Protein AF-0000000066208947 (afdb_homodimer)

Organism: Calloselasma rhodostoma (NCBI:txid8717)

Radius of gyration: 22.89 Å; Cα contacts (8 Å, |Δi|>4): 536; chains: 2; bounding box: 38×66×45 Å

Secondary structure (DSSP, 8-state):
-PPPPTT-EEETTEEEEEEEEEE-HHHHHHHHHHHSTT-EEPP--SHHHHHHHHHHHHHHS-TTT--EEEEEEEPPEEETTS-------BSS----EEEEEEEETTEEEEEEEETTS-EEEEEEEEPP-/-PPPPTT-EEETTEEEEEEEEEE-HHHHHHHHHHHSTT-EEPP--SHHHHHHHHHHHHHHS-TTT--EEEEEEEPPEEETTS-------BSS----EEEEEEEETTEEEEEEEETTS-EEEEEEEEPP-

Foldseek 3Di:
DDDDDDQWDDDDFKTKHWFFFWAFQVVQQVVQVVVDPQKGFADDDDPVSQVVVLVRCVVVHVQQDAKAFGRDKDDDDADPVGDDCPDDDDPDDDFIWGWIWHDDPNGIDIDTDRRHGIHITMMMDGHDD/DDDDDDQWDDDDFKTKHWFFFWDFQVVQQVVQVVVDPQKGFADDDDPVSQVVVLVRCVVVHVQQFAKAFGRDKDDDDADPVGDDCPDDDDPDDDFIWGWIWHDDPNGIDIDTDRRHGIHITMMMDGHDD

Structure (mmCIF, N/CA/C/O backbone):
data_AF-0000000066208947-model_v1
#
loop_
_entity.id
_entity.type
_entity.pdbx_description
1 polymer 'Snaclec rhodocetin subunit beta'
#
loop_
_atom_site.group_PDB
_atom_site.id
_atom_site.type_symbol
_atom_site.label_atom_id
_atom_site.label_alt_id
_atom_site.label_comp_id
_atom_site.label_asym_id
_atom_site.label_entity_id
_atom_site.label_seq_id
_atom_site.pdbx_PDB_ins_code
_atom_site.Cartn_x
_atom_site.Cartn_y
_atom_site.Cartn_z
_atom_site.occupancy
_atom_site.B_iso_or_equiv
_atom_site.auth_seq_id
_atom_site.auth_comp_id
_atom_site.auth_asym_id
_atom_site.auth_atom_id
_atom_site.pdbx_PDB_model_num
ATOM 1 N N . ASP A 1 1 ? 18.609 26.922 18.969 1 72.06 1 ASP A N 1
ATOM 2 C CA . ASP A 1 1 ? 17.719 28 19.391 1 72.06 1 ASP A CA 1
ATOM 3 C C . ASP A 1 1 ? 16.766 28.391 18.266 1 72.06 1 ASP A C 1
ATOM 5 O O . ASP A 1 1 ? 16.328 29.547 18.18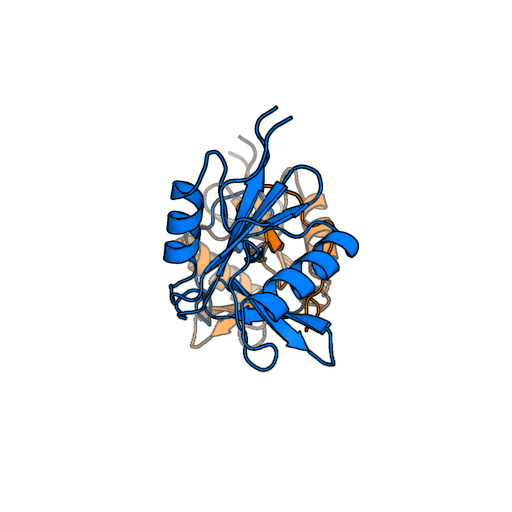8 1 72.06 1 ASP A O 1
ATOM 9 N N . PHE A 1 2 ? 16.484 27.547 17.281 1 87.62 2 PHE A N 1
ATOM 10 C CA . PHE A 1 2 ? 15.672 27.922 16.141 1 87.62 2 PHE A CA 1
ATOM 11 C C . PHE A 1 2 ? 14.227 28.156 16.562 1 87.62 2 PHE A C 1
ATOM 13 O O . PHE A 1 2 ? 13.672 27.375 17.344 1 87.62 2 PHE A O 1
ATOM 20 N N . ARG A 1 3 ? 13.758 29.328 16.25 1 92.19 3 ARG A N 1
ATOM 21 C CA . ARG A 1 3 ? 12.344 29.609 16.469 1 92.19 3 ARG A CA 1
ATOM 22 C C . ARG A 1 3 ? 11.547 29.438 15.172 1 92.19 3 ARG A C 1
ATOM 24 O O . ARG A 1 3 ? 11.938 29.953 14.125 1 92.19 3 ARG A O 1
ATOM 31 N N . CYS A 1 4 ? 10.477 28.781 15.242 1 97 4 CYS A N 1
ATOM 32 C CA . CYS A 1 4 ? 9.617 28.594 14.078 1 97 4 CYS A CA 1
ATOM 33 C C . CYS A 1 4 ? 9.102 29.938 13.562 1 97 4 CYS A C 1
ATOM 35 O O . CYS A 1 4 ? 8.93 30.875 14.336 1 97 4 CYS A O 1
ATOM 37 N N . PRO A 1 5 ? 8.906 30.094 12.133 1 95.25 5 PRO A N 1
ATOM 38 C CA . PRO A 1 5 ? 8.328 31.328 11.594 1 95.25 5 PRO A CA 1
ATOM 39 C C . PRO A 1 5 ? 7.055 31.75 12.312 1 95.25 5 PRO A C 1
ATOM 41 O O . PRO A 1 5 ? 6.34 30.906 12.859 1 95.25 5 PRO A O 1
ATOM 44 N N . THR A 1 6 ? 6.758 33 11.953 1 91.56 6 THR A N 1
ATOM 45 C CA . THR A 1 6 ? 5.562 33.531 12.578 1 91.56 6 THR A CA 1
ATOM 46 C C . THR A 1 6 ? 4.316 32.812 12.117 1 91.56 6 THR A C 1
ATOM 48 O O . THR A 1 6 ? 4.234 32.375 10.961 1 91.56 6 THR A O 1
ATOM 51 N N . THR A 1 7 ? 3.508 32.25 12.781 1 93.19 7 THR A N 1
ATOM 52 C CA . THR A 1 7 ? 2.209 31.625 12.523 1 93.19 7 THR A CA 1
ATOM 53 C C . THR A 1 7 ? 2.299 30.109 12.609 1 93.19 7 THR A C 1
ATOM 55 O O . THR A 1 7 ? 1.285 29.422 12.508 1 93.19 7 THR A O 1
ATOM 58 N N . TRP A 1 8 ? 3.639 29.719 12.578 1 96.25 8 TRP A N 1
ATOM 59 C CA . TRP A 1 8 ? 3.82 28.281 12.758 1 96.25 8 TRP A CA 1
ATOM 60 C C . TRP A 1 8 ? 3.848 27.922 14.242 1 96.25 8 TRP A C 1
ATOM 62 O O . TRP A 1 8 ? 4.355 28.688 15.062 1 96.25 8 TRP A O 1
ATOM 72 N N . SER A 1 9 ? 3.352 26.781 14.555 1 96 9 SER A N 1
ATOM 73 C CA . SER A 1 9 ? 3.4 26.25 15.914 1 96 9 SER A CA 1
ATOM 74 C C . SER A 1 9 ? 4.613 25.359 16.109 1 96 9 SER A C 1
ATOM 76 O O . SER A 1 9 ? 4.98 24.594 15.219 1 96 9 SER A O 1
ATOM 78 N N . ALA A 1 10 ? 5.156 25.422 17.328 1 96 10 ALA A N 1
ATOM 79 C CA . ALA A 1 10 ? 6.367 24.656 17.625 1 96 10 ALA A CA 1
ATOM 80 C C . ALA A 1 10 ? 6.082 23.531 18.594 1 96 10 ALA A C 1
ATOM 82 O O . ALA A 1 10 ? 5.332 23.703 19.562 1 96 10 ALA A O 1
ATOM 83 N N . SER A 1 11 ? 6.602 22.359 18.25 1 95.5 11 SER A N 1
ATOM 84 C CA . SER A 1 11 ? 6.609 21.234 19.188 1 95.5 11 SER A CA 1
ATOM 85 C C . SER A 1 11 ? 7.879 20.406 19.031 1 95.5 11 SER A C 1
ATOM 87 O O . SER A 1 11 ? 8.117 19.812 17.984 1 95.5 11 SER A O 1
ATOM 89 N N . LYS A 1 12 ? 8.656 20.359 20.094 1 94.12 12 LYS A N 1
ATOM 90 C CA . LYS A 1 12 ? 9.93 19.625 20.109 1 94.12 12 LYS A CA 1
ATOM 91 C C . LYS A 1 12 ? 10.812 20.062 18.953 1 94.12 12 LYS A C 1
ATOM 93 O O . LYS A 1 12 ? 11.141 21.234 18.812 1 94.12 12 LYS A O 1
ATOM 98 N N . LEU A 1 13 ? 11.125 19.188 18.031 1 95.19 13 LEU A N 1
ATOM 99 C CA . LEU A 1 13 ? 12.125 19.453 17 1 95.19 13 LEU A CA 1
ATOM 100 C C . LEU A 1 13 ? 11.461 19.859 15.695 1 95.19 13 LEU A C 1
ATOM 102 O O . LEU A 1 13 ? 12.117 19.922 14.656 1 95.19 13 LEU A O 1
ATOM 106 N N . TYR A 1 14 ? 10.164 20.203 15.797 1 97.19 14 TYR A N 1
ATOM 107 C CA . TYR A 1 14 ? 9.469 20.422 14.539 1 97.19 14 TYR A CA 1
ATOM 108 C C . TYR A 1 14 ? 8.57 21.656 14.625 1 97.19 14 TYR A C 1
ATOM 110 O O . TYR A 1 14 ? 8.18 22.078 15.711 1 97.19 14 TYR A O 1
ATOM 118 N N . CYS A 1 15 ? 8.281 22.25 13.453 1 97.88 15 CYS A N 1
ATOM 119 C CA . CYS A 1 15 ? 7.305 23.312 13.258 1 97.88 15 CYS A CA 1
ATOM 120 C C . CYS A 1 15 ? 6.113 22.812 12.445 1 97.88 15 CYS A C 1
ATOM 122 O O . CYS A 1 15 ? 6.277 22.031 11.508 1 97.88 15 CYS A O 1
ATOM 124 N N . TYR A 1 16 ? 4.922 23.328 12.789 1 97.62 16 TYR A N 1
ATOM 125 C CA . TYR A 1 16 ? 3.678 22.875 12.18 1 97.62 16 TYR A CA 1
ATOM 126 C C . TYR A 1 16 ? 2.818 24.047 11.75 1 97.62 16 TYR A C 1
ATOM 128 O O . TYR A 1 16 ? 2.775 25.078 12.438 1 97.62 16 TYR A O 1
ATOM 136 N N . LYS A 1 17 ? 2.062 23.891 10.656 1 96.56 17 LYS A N 1
ATOM 137 C CA . LYS A 1 17 ? 1.089 24.906 10.266 1 96.56 17 LYS A CA 1
ATOM 138 C C . LYS A 1 17 ? -0.049 24.297 9.453 1 96.56 17 LYS A C 1
ATOM 140 O O . LYS A 1 17 ? 0.192 23.609 8.453 1 96.56 17 LYS A O 1
ATOM 145 N N . PRO A 1 18 ? -1.253 24.453 9.891 1 95.88 18 PRO A N 1
ATOM 146 C CA . PRO A 1 18 ? -2.41 24.078 9.07 1 95.88 18 PRO A CA 1
ATOM 147 C C . PRO A 1 18 ? -2.703 25.109 7.977 1 95.88 18 PRO A C 1
ATOM 149 O O . PRO A 1 18 ? -2.527 26.312 8.188 1 95.88 18 PRO A O 1
ATOM 152 N N . PHE A 1 19 ? -3.109 24.656 6.855 1 95.88 19 PHE A N 1
ATOM 153 C CA . PHE A 1 19 ? -3.543 25.5 5.75 1 95.88 19 PHE A CA 1
ATOM 154 C C . PHE A 1 19 ? -4.977 25.172 5.344 1 95.88 19 PHE A C 1
ATOM 156 O O . PHE A 1 19 ? -5.301 24.016 5.086 1 95.88 19 PHE A O 1
ATOM 163 N N . LYS A 1 20 ? -5.812 26.172 5.246 1 93.62 20 LYS A N 1
ATOM 164 C CA . LYS A 1 20 ? -7.238 26 4.992 1 93.62 20 LYS A CA 1
ATOM 165 C C . LYS A 1 20 ? -7.516 25.844 3.502 1 93.62 20 LYS A C 1
ATOM 167 O O . LYS A 1 20 ? -8.578 25.344 3.109 1 93.62 20 LYS A O 1
ATOM 172 N N . GLU A 1 21 ? -6.594 26.375 2.734 1 95 21 GLU A N 1
ATOM 173 C CA . GLU A 1 21 ? -6.758 26.219 1.294 1 95 21 GLU A CA 1
ATOM 174 C C . GLU A 1 21 ? -6.895 24.75 0.918 1 95 21 GLU A C 1
ATOM 176 O O . GLU A 1 21 ? -6.176 23.891 1.444 1 95 21 GLU A O 1
ATOM 181 N N . LYS A 1 22 ? -7.805 24.469 0.026 1 97 22 LYS A N 1
ATOM 182 C CA . LYS A 1 22 ? -8.055 23.094 -0.345 1 97 22 LYS A CA 1
ATOM 183 C C . LYS A 1 22 ? -7.18 22.672 -1.522 1 97 22 LYS A C 1
ATOM 185 O O . LYS A 1 22 ? -7.113 23.359 -2.535 1 97 22 LYS A O 1
ATOM 190 N N . LYS A 1 23 ? -6.508 21.578 -1.441 1 98.25 23 LYS A N 1
ATOM 191 C CA . LYS A 1 23 ? -5.645 21.016 -2.479 1 98.25 23 LYS A CA 1
ATOM 192 C C . LYS A 1 23 ? -5.773 19.5 -2.539 1 98.25 23 LYS A C 1
ATOM 194 O O . LYS A 1 23 ? -6.258 18.875 -1.594 1 98.25 23 LYS A O 1
ATOM 199 N N . THR A 1 24 ? -5.418 18.953 -3.684 1 98.38 24 THR A N 1
ATOM 200 C CA . THR A 1 24 ? -5.211 17.516 -3.723 1 98.38 24 THR A CA 1
ATOM 201 C C . THR A 1 24 ? -4.016 17.109 -2.861 1 98.38 24 THR A C 1
ATOM 203 O O . THR A 1 24 ? -3.238 17.969 -2.436 1 98.38 24 THR A O 1
ATOM 206 N N . TRP A 1 25 ? -3.92 15.859 -2.672 1 98.06 25 TRP A N 1
ATOM 207 C CA . TRP A 1 25 ? -2.834 15.414 -1.808 1 98.06 25 TRP A CA 1
ATOM 208 C C . TRP A 1 25 ? -1.479 15.812 -2.379 1 98.06 25 TRP A C 1
ATOM 210 O O . TRP A 1 25 ? -0.648 16.391 -1.674 1 98.06 25 TRP A O 1
ATOM 220 N N . ILE A 1 26 ? -1.286 15.586 -3.723 1 97.31 26 ILE A N 1
ATOM 221 C CA . ILE A 1 26 ? 0.012 15.828 -4.344 1 97.31 26 ILE A CA 1
ATOM 222 C C . ILE A 1 26 ? 0.296 17.328 -4.383 1 97.31 26 ILE A C 1
ATOM 224 O O . ILE A 1 26 ? 1.435 17.75 -4.184 1 97.31 26 ILE A O 1
ATOM 228 N N . GLU A 1 27 ? -0.693 18.094 -4.594 1 98.56 27 GLU A N 1
ATOM 229 C CA . GLU A 1 27 ? -0.528 19.547 -4.574 1 98.56 27 GLU A CA 1
ATOM 230 C C . GLU A 1 27 ? -0.163 20.031 -3.18 1 98.56 27 GLU A C 1
ATOM 232 O O . GLU A 1 27 ? 0.678 20.922 -3.029 1 98.56 27 GLU A O 1
ATOM 237 N N . ALA A 1 28 ? -0.833 19.484 -2.18 1 98.69 28 ALA A N 1
ATOM 238 C CA . ALA A 1 28 ? -0.549 19.844 -0.793 1 98.69 28 ALA A CA 1
ATOM 239 C C . ALA A 1 28 ? 0.877 19.469 -0.407 1 98.69 28 ALA A C 1
ATOM 241 O O . ALA A 1 28 ? 1.585 20.234 0.234 1 98.69 28 ALA A O 1
ATOM 242 N N . GLU A 1 29 ? 1.272 18.281 -0.792 1 98.56 29 GLU A N 1
ATOM 243 C CA . GLU A 1 29 ? 2.633 17.828 -0.513 1 98.56 29 GLU A CA 1
ATOM 244 C C . GLU A 1 29 ? 3.664 18.766 -1.133 1 98.56 29 GLU A C 1
ATOM 246 O O . GLU A 1 29 ? 4.633 19.156 -0.476 1 98.56 29 GLU A O 1
ATOM 251 N N . ARG A 1 30 ? 3.432 19.109 -2.365 1 98.44 30 ARG A N 1
ATOM 252 C CA . ARG A 1 30 ? 4.336 20.016 -3.055 1 98.44 30 ARG A CA 1
ATOM 253 C C . ARG A 1 30 ? 4.363 21.375 -2.373 1 98.44 30 ARG A C 1
ATOM 255 O O . ARG A 1 30 ? 5.426 22 -2.24 1 98.44 30 ARG A O 1
ATOM 262 N N . PHE A 1 31 ? 3.246 21.891 -1.975 1 98.69 31 PHE A N 1
ATOM 263 C CA . PHE A 1 31 ? 3.148 23.156 -1.278 1 98.69 31 PHE A CA 1
ATOM 264 C C . PHE A 1 31 ? 3.973 23.141 0.003 1 98.69 31 PHE A C 1
ATOM 266 O O . PHE A 1 31 ? 4.75 24.062 0.26 1 98.69 31 PHE A O 1
ATOM 273 N N . CYS A 1 32 ? 3.834 22.078 0.851 1 98.69 32 CYS A N 1
ATOM 274 C CA . CYS A 1 32 ? 4.562 21.969 2.109 1 98.69 32 CYS A CA 1
ATOM 275 C C . CYS A 1 32 ? 6.066 21.891 1.865 1 98.69 32 CYS A C 1
ATOM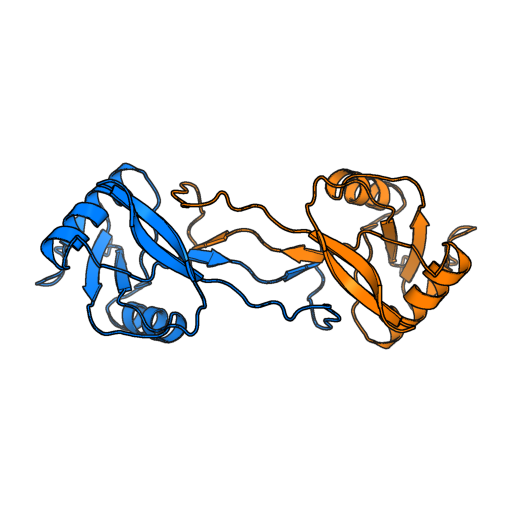 277 O O . CYS A 1 32 ? 6.852 22.453 2.627 1 98.69 32 CYS A O 1
ATOM 279 N N . ALA A 1 33 ? 6.422 21.219 0.804 1 98.25 33 ALA A N 1
ATOM 280 C CA . ALA A 1 33 ? 7.84 21.078 0.478 1 98.25 33 ALA A CA 1
ATOM 281 C C . ALA A 1 33 ? 8.469 22.438 0.168 1 98.25 33 ALA A C 1
ATOM 283 O O . ALA A 1 33 ? 9.68 22.609 0.347 1 98.25 33 ALA A O 1
ATOM 284 N N . LYS A 1 34 ? 7.66 23.375 -0.279 1 98 34 LYS A N 1
ATOM 285 C CA . LYS A 1 34 ? 8.148 24.703 -0.657 1 98 34 LYS A CA 1
ATOM 286 C C . LYS A 1 34 ? 8.219 25.625 0.553 1 98 34 LYS A C 1
ATOM 288 O O . LYS A 1 34 ? 8.82 26.688 0.487 1 98 34 LYS A O 1
ATOM 293 N N . GLN A 1 35 ? 7.574 25.234 1.656 1 97.06 35 GLN A N 1
ATOM 294 C CA . GLN A 1 35 ? 7.488 26.125 2.814 1 97.06 35 GLN A CA 1
ATOM 295 C C . GLN A 1 35 ? 8.82 26.188 3.559 1 97.06 35 GLN A C 1
ATOM 297 O O . GLN A 1 35 ? 9.133 27.203 4.184 1 97.06 35 GLN A O 1
ATOM 302 N N . ALA A 1 36 ? 9.562 25.094 3.576 1 95.94 36 ALA A N 1
ATOM 303 C CA . ALA A 1 36 ? 10.828 25 4.297 1 95.94 36 ALA A CA 1
ATOM 304 C C . ALA A 1 36 ? 11.656 23.812 3.805 1 95.94 36 ALA A C 1
ATOM 306 O O . ALA A 1 36 ? 11.133 22.922 3.125 1 95.94 36 ALA A O 1
ATOM 307 N N . GLU A 1 37 ? 12.945 23.875 4.16 1 94.94 37 GLU A N 1
ATOM 308 C CA . GLU A 1 37 ? 13.773 22.703 3.883 1 94.94 37 GLU A CA 1
ATOM 309 C C . GLU A 1 37 ? 13.242 21.469 4.594 1 94.94 37 GLU A C 1
ATOM 311 O O . GLU A 1 37 ? 12.992 21.5 5.801 1 94.94 37 GLU A O 1
ATOM 316 N N . ASN A 1 38 ? 12.992 20.422 3.838 1 96.56 38 ASN A N 1
ATOM 317 C CA . ASN A 1 38 ? 12.469 19.156 4.34 1 96.56 38 ASN A CA 1
ATOM 318 C C . ASN A 1 38 ? 11.039 19.297 4.848 1 96.56 38 ASN A C 1
ATOM 320 O O . ASN A 1 38 ? 10.648 18.641 5.812 1 96.56 38 ASN A O 1
ATOM 324 N N . GLY A 1 39 ? 10.406 20.281 4.262 1 98.19 39 GLY A N 1
ATOM 325 C CA . GLY A 1 39 ? 8.984 20.406 4.531 1 98.19 39 GLY A CA 1
ATOM 326 C C . GLY A 1 39 ? 8.148 19.359 3.83 1 98.19 39 GLY A C 1
ATOM 327 O O . GLY A 1 39 ? 8.414 19 2.682 1 98.19 39 GLY A O 1
ATOM 328 N N . HIS A 1 40 ? 7.203 18.797 4.516 1 98.69 40 HIS A N 1
ATOM 329 C CA . HIS A 1 40 ? 6.266 17.812 4.008 1 98.69 40 HIS A CA 1
ATOM 330 C C . HIS A 1 40 ? 4.898 17.953 4.664 1 98.69 40 HIS A C 1
ATOM 332 O O . HIS A 1 40 ? 4.754 18.672 5.66 1 98.69 40 HIS A O 1
ATOM 338 N N . LEU A 1 41 ? 3.941 17.297 4.035 1 98.62 41 LEU A N 1
ATOM 339 C CA . LEU A 1 41 ? 2.746 17.031 4.824 1 98.62 41 LEU A CA 1
ATOM 340 C C . LEU A 1 41 ? 3.111 16.344 6.141 1 98.62 41 LEU A C 1
ATOM 342 O O . LEU A 1 41 ? 4.074 15.578 6.203 1 98.62 41 LEU A O 1
ATOM 346 N N . VAL A 1 42 ? 2.307 16.578 7.102 1 98 42 VAL A N 1
ATOM 347 C CA . VAL A 1 42 ? 2.664 16.25 8.477 1 98 42 VAL A CA 1
ATOM 348 C C . VAL A 1 42 ? 2.76 14.734 8.641 1 98 42 VAL A C 1
ATOM 350 O O . VAL A 1 42 ? 1.901 13.992 8.148 1 98 42 VAL A O 1
ATOM 353 N N . SER A 1 43 ? 3.805 14.25 9.203 1 97.88 43 SER A N 1
ATOM 354 C CA . SER A 1 43 ? 3.93 12.914 9.773 1 97.88 43 SER A CA 1
ATOM 355 C C . SER A 1 43 ? 3.654 12.922 11.273 1 97.88 43 SER A C 1
ATOM 357 O O . SER A 1 43 ? 3.914 13.914 11.953 1 97.88 43 SER A O 1
ATOM 359 N N . ILE A 1 44 ? 3.135 11.883 11.781 1 96.69 44 ILE A N 1
ATOM 360 C CA . ILE A 1 44 ? 2.777 11.781 13.195 1 96.69 44 ILE A CA 1
ATOM 361 C C . ILE A 1 44 ? 3.414 10.539 13.805 1 96.69 44 ILE A C 1
ATOM 363 O O . ILE A 1 44 ? 3.016 9.414 13.492 1 96.69 44 ILE A O 1
ATOM 367 N N . GLY A 1 45 ? 4.32 10.766 14.688 1 95.56 45 GLY A N 1
ATOM 368 C CA . GLY A 1 45 ? 5.152 9.656 15.133 1 95.56 45 GLY A CA 1
ATOM 369 C C . GLY A 1 45 ? 4.789 9.164 16.516 1 95.56 45 GLY A C 1
ATOM 370 O O . GLY A 1 45 ? 5.383 8.195 17.016 1 95.56 45 GLY A O 1
ATOM 371 N N . SER A 1 46 ? 3.82 9.875 17.203 1 95.81 46 SER A N 1
ATOM 372 C CA . SER A 1 46 ? 3.48 9.477 18.562 1 95.81 46 SER A CA 1
ATOM 373 C C . SER A 1 46 ? 2.104 9.992 18.969 1 95.81 46 SER A C 1
ATOM 375 O O . SER A 1 46 ? 1.554 10.883 18.312 1 95.81 46 SER A O 1
ATOM 377 N N . ALA A 1 47 ? 1.65 9.391 20.078 1 95.38 47 ALA A N 1
ATOM 378 C CA . ALA A 1 47 ? 0.373 9.844 20.609 1 95.38 47 ALA A CA 1
ATOM 379 C C . ALA A 1 47 ? 0.462 11.297 21.094 1 95.38 47 ALA A C 1
ATOM 381 O O . ALA A 1 47 ? -0.483 12.07 20.922 1 95.38 47 ALA A O 1
ATOM 382 N N . ALA A 1 48 ? 1.537 11.664 21.641 1 96.12 48 ALA A N 1
ATOM 383 C CA . ALA A 1 48 ? 1.743 13.031 22.109 1 96.12 48 ALA A CA 1
ATOM 384 C C . ALA A 1 48 ? 1.703 14.023 20.953 1 96.12 48 ALA A C 1
ATOM 386 O O . ALA A 1 48 ? 1.116 15.102 21.062 1 96.12 48 ALA A O 1
ATOM 387 N N . GLU A 1 49 ? 2.324 13.625 19.906 1 96.31 49 GLU A N 1
ATOM 388 C CA . GLU A 1 49 ? 2.307 14.484 18.719 1 96.31 49 GLU A CA 1
ATOM 389 C C . GLU A 1 49 ? 0.897 14.609 18.156 1 96.31 49 GLU A C 1
ATOM 391 O O . GLU A 1 49 ? 0.489 15.688 17.719 1 96.31 49 GLU A O 1
ATOM 396 N N . ALA A 1 50 ? 0.157 13.531 18.141 1 94.94 50 ALA A N 1
ATOM 397 C CA . ALA A 1 50 ? -1.231 13.555 17.688 1 94.94 50 ALA A CA 1
ATOM 398 C C . ALA A 1 50 ? -2.066 14.516 18.531 1 94.94 50 ALA A C 1
ATOM 400 O O . ALA A 1 50 ? -2.861 15.289 17.984 1 94.94 50 ALA A O 1
ATOM 401 N N . ASP A 1 51 ? -1.856 14.492 19.797 1 93.44 51 ASP A N 1
ATOM 402 C CA . ASP A 1 51 ? -2.572 15.383 20.703 1 93.44 51 ASP A CA 1
ATOM 403 C C . ASP A 1 51 ? -2.23 16.844 20.422 1 93.44 51 ASP A C 1
ATOM 405 O O . ASP A 1 51 ? -3.111 17.703 20.438 1 93.44 51 ASP A O 1
ATOM 409 N N . PHE A 1 52 ? -1.011 17.078 20.25 1 95.06 52 PHE A N 1
ATOM 410 C CA . PHE A 1 52 ? -0.575 18.438 19.938 1 95.06 52 PHE A CA 1
ATOM 411 C C . PHE A 1 52 ? -1.253 18.953 18.672 1 95.06 52 PHE A C 1
ATOM 413 O O . PHE A 1 52 ? -1.733 20.078 18.625 1 95.06 52 PHE A O 1
ATOM 420 N N . LEU A 1 53 ? -1.268 18.094 17.672 1 93.38 53 LEU A N 1
ATOM 421 C CA . LEU A 1 53 ? -1.848 18.484 16.391 1 93.38 53 LEU A CA 1
ATOM 422 C C . LEU A 1 53 ? -3.346 18.734 16.531 1 93.38 53 LEU A C 1
ATOM 424 O O . LEU A 1 53 ? -3.898 19.609 15.859 1 93.38 53 LEU A O 1
ATOM 428 N N . ASP A 1 54 ? -3.967 17.953 17.344 1 90.38 54 ASP A N 1
ATOM 429 C CA . ASP A 1 54 ? -5.379 18.203 17.625 1 90.38 54 ASP A CA 1
ATOM 430 C C . ASP A 1 54 ? -5.602 19.625 18.125 1 90.38 54 ASP A C 1
ATOM 432 O O . ASP A 1 54 ? -6.562 20.281 17.734 1 90.38 54 ASP A O 1
ATOM 436 N N . LEU A 1 55 ? -4.75 20.047 18.969 1 88.81 55 LEU A N 1
ATOM 437 C CA . LEU A 1 55 ? -4.844 21.406 19.5 1 88.81 55 LEU A CA 1
ATOM 438 C C . LEU A 1 55 ? -4.617 22.438 18.391 1 88.81 55 LEU A C 1
ATOM 440 O O . LEU A 1 55 ? -5.348 23.422 18.312 1 88.81 55 LEU A O 1
ATOM 444 N N . VAL A 1 56 ? -3.611 22.141 17.594 1 89.56 56 VAL A N 1
ATOM 445 C CA . VAL A 1 56 ? -3.287 23.062 16.5 1 89.56 56 VAL A CA 1
ATOM 446 C C . VAL A 1 56 ? -4.484 23.188 15.562 1 89.56 56 VAL A C 1
ATOM 448 O O . VAL A 1 56 ? -4.82 24.281 15.125 1 89.56 56 VAL A O 1
ATOM 451 N N . ILE A 1 57 ? -5.105 22.109 15.297 1 86.25 57 ILE A N 1
ATOM 452 C CA . ILE A 1 57 ? -6.227 22.062 14.367 1 86.25 57 ILE A CA 1
ATOM 453 C C . ILE A 1 57 ? -7.43 22.781 14.961 1 86.25 57 ILE A C 1
ATOM 455 O O . ILE A 1 57 ? -8.086 23.562 14.273 1 86.25 57 ILE A O 1
ATOM 459 N N . VAL A 1 58 ? -7.742 22.547 16.203 1 80.31 58 VAL A N 1
ATOM 460 C CA . VAL A 1 58 ? -8.891 23.141 16.875 1 80.31 58 VAL A CA 1
ATOM 461 C C . VAL A 1 58 ? -8.742 24.656 16.891 1 80.31 58 VAL A C 1
ATOM 463 O O . VAL A 1 58 ? -9.727 25.391 16.734 1 80.31 58 VAL A O 1
ATOM 466 N N . VAL A 1 59 ? -7.52 25.109 17.062 1 83.25 59 VAL A N 1
ATOM 467 C CA . VAL A 1 59 ? -7.27 26.531 17.172 1 83.25 59 VAL A CA 1
ATOM 468 C C . VAL A 1 59 ? -7.398 27.188 15.797 1 83.25 59 VAL A C 1
ATOM 470 O O . VAL A 1 59 ? -7.824 28.344 15.688 1 83.25 59 VAL A O 1
ATOM 473 N N . ASN A 1 60 ? -7.121 26.438 14.766 1 81.44 60 ASN A N 1
ATOM 474 C CA . ASN A 1 60 ? -7.023 27.031 13.438 1 81.44 60 ASN A CA 1
ATOM 475 C C . ASN A 1 60 ? -8.242 26.703 12.586 1 81.44 60 ASN A C 1
ATOM 477 O O . ASN A 1 60 ? -8.539 27.406 11.617 1 81.44 60 ASN A O 1
ATOM 481 N N . PHE A 1 61 ? -8.844 25.609 12.898 1 79.56 61 PHE A N 1
ATOM 482 C CA . PHE A 1 61 ? -9.969 25.125 12.109 1 79.56 61 PHE A CA 1
ATOM 483 C C . PHE A 1 61 ? -11.227 25.031 12.961 1 79.56 61 PHE A C 1
ATOM 485 O O . PHE A 1 61 ? -11.156 25.109 14.188 1 79.56 61 PHE A O 1
ATOM 492 N N . ASP A 1 62 ? -12.328 25.062 12.188 1 73.94 62 ASP A N 1
ATOM 493 C CA . ASP A 1 62 ? -13.539 24.656 12.898 1 73.94 62 ASP A CA 1
ATOM 494 C C . ASP A 1 62 ? -13.469 23.188 13.32 1 73.94 62 ASP A C 1
ATOM 496 O O . ASP A 1 62 ? -13.414 22.297 12.477 1 73.94 62 ASP A O 1
ATOM 500 N N . LYS A 1 63 ? -13.398 23.031 14.555 1 65 63 LYS A N 1
ATOM 501 C CA . LYS A 1 63 ? -13.164 21.75 15.195 1 65 63 LYS A CA 1
ATOM 502 C C . LYS A 1 63 ? -14.125 20.688 14.664 1 65 63 LYS A C 1
ATOM 504 O O . LYS A 1 63 ? -13.773 19.5 14.594 1 65 63 LYS A O 1
ATOM 509 N N . GLN A 1 64 ? -15.289 21.125 14.32 1 66.81 64 GLN A N 1
ATOM 510 C CA . GLN A 1 64 ? -16.297 20.109 14.039 1 66.81 64 GLN A CA 1
ATOM 511 C C . GLN A 1 64 ? -16.234 19.656 12.578 1 66.81 64 GLN A C 1
ATOM 513 O O . GLN A 1 64 ? -16.797 18.625 12.211 1 66.81 64 GLN A O 1
ATOM 518 N N . ARG A 1 65 ? -15.352 20.328 11.812 1 73.88 65 ARG A N 1
ATOM 519 C CA . ARG A 1 65 ? -15.516 20.031 10.391 1 73.88 65 ARG A CA 1
ATOM 520 C C . ARG A 1 65 ? -14.164 19.969 9.688 1 73.88 65 ARG A C 1
ATOM 522 O O . ARG A 1 65 ? -14.102 19.938 8.453 1 73.88 65 ARG A O 1
ATOM 529 N N . TYR A 1 66 ? -13.242 19.766 10.414 1 84.62 66 TYR A N 1
ATOM 530 C CA . TYR A 1 66 ? -11.961 19.859 9.719 1 84.62 66 TYR A CA 1
ATOM 531 C C . TYR A 1 66 ? -11.594 18.531 9.07 1 84.62 66 TYR A C 1
ATOM 533 O O . TYR A 1 66 ? -11.961 17.469 9.57 1 84.62 66 TYR A O 1
ATOM 541 N N . ARG A 1 67 ? -11.102 18.562 7.922 1 92.88 67 ARG A N 1
ATOM 542 C CA . ARG A 1 67 ? -10.508 17.484 7.148 1 92.88 67 ARG A CA 1
ATOM 543 C C . ARG A 1 67 ? -9.203 17.922 6.488 1 92.88 67 ARG A C 1
ATOM 545 O O . ARG A 1 67 ? -9.211 18.812 5.629 1 92.88 67 ARG A O 1
ATOM 552 N N . ALA A 1 68 ? -8.125 17.312 7.02 1 96.25 68 ALA A N 1
ATOM 553 C CA . ALA A 1 68 ? -6.832 17.828 6.559 1 96.25 68 ALA A CA 1
ATOM 554 C C . ALA A 1 68 ? -5.914 16.672 6.137 1 96.25 68 ALA A C 1
ATOM 556 O O . ALA A 1 68 ? -5.855 15.648 6.809 1 96.25 68 ALA A O 1
ATOM 557 N N . TRP A 1 69 ? -5.219 16.891 5.031 1 97.69 69 TRP A N 1
ATOM 558 C CA . TRP A 1 69 ? -4.25 15.914 4.547 1 97.69 69 TRP A CA 1
ATOM 559 C C . TRP A 1 69 ? -3.111 15.734 5.547 1 97.69 69 TRP A C 1
ATOM 561 O O . TRP A 1 69 ? -2.629 16.703 6.129 1 97.69 69 TRP A O 1
ATOM 571 N N . THR A 1 70 ? -2.725 14.5 5.695 1 98 70 THR A N 1
ATOM 572 C CA . THR A 1 70 ? -1.439 14.156 6.293 1 98 70 THR A CA 1
ATOM 573 C C . THR A 1 70 ? -0.485 13.602 5.238 1 98 70 THR A C 1
ATOM 575 O O . THR A 1 70 ? -0.87 13.414 4.082 1 98 70 THR A O 1
ATOM 578 N N . GLY A 1 71 ? 0.715 13.305 5.637 1 97.94 71 GLY A N 1
ATOM 579 C CA . GLY A 1 71 ? 1.685 12.719 4.727 1 97.94 71 GLY A CA 1
ATOM 580 C C . GLY A 1 71 ? 1.53 11.211 4.578 1 97.94 71 GLY A C 1
ATOM 581 O O . GLY A 1 71 ? 2.307 10.57 3.865 1 97.94 71 GLY A O 1
ATOM 582 N N . LEU A 1 72 ? 0.575 10.656 5.203 1 95.62 72 LEU A N 1
ATOM 583 C CA . LEU A 1 72 ? 0.397 9.211 5.168 1 95.62 72 LEU A CA 1
ATOM 584 C C . LEU A 1 72 ? -0.232 8.773 3.852 1 95.62 72 LEU A C 1
ATOM 586 O O . LEU A 1 72 ? -1.233 9.344 3.416 1 95.62 72 LEU A O 1
ATOM 590 N N . THR A 1 73 ? 0.381 7.762 3.148 1 92.19 73 THR A N 1
ATOM 591 C CA . THR A 1 73 ? -0.145 7.184 1.917 1 92.19 73 THR A CA 1
ATOM 592 C C . THR A 1 73 ? 0.018 5.668 1.917 1 92.19 73 THR A C 1
ATOM 594 O O . THR A 1 73 ? 0.852 5.129 2.648 1 92.19 73 THR A O 1
ATOM 597 N N . GLU A 1 74 ? -0.88 5.066 1.275 1 85.19 74 GLU A N 1
ATOM 598 C CA . GLU A 1 74 ? -0.636 3.666 0.943 1 85.19 74 GLU A CA 1
ATOM 599 C C . GLU A 1 74 ? 0.467 3.529 -0.102 1 85.19 74 GLU A C 1
ATOM 601 O O . GLU A 1 74 ? 0.594 4.375 -0.991 1 85.19 74 GLU A O 1
ATOM 606 N N . ARG A 1 75 ? 1.345 2.633 0.165 1 73.19 75 ARG A N 1
ATOM 607 C CA . ARG A 1 75 ? 2.342 2.391 -0.873 1 73.19 75 ARG A CA 1
ATOM 608 C C . ARG A 1 75 ? 1.731 1.651 -2.059 1 73.19 75 ARG A C 1
ATOM 610 O O . ARG A 1 75 ? 0.573 1.232 -2.006 1 73.19 75 ARG A O 1
ATOM 617 N N . ASN A 1 76 ? 2.525 1.723 -3.062 1 77.06 76 ASN A N 1
ATOM 618 C CA . ASN A 1 76 ? 2.121 1.076 -4.309 1 77.06 76 ASN A CA 1
ATOM 619 C C . ASN A 1 76 ? 2.164 -0.445 -4.188 1 77.06 76 ASN A C 1
ATOM 621 O O . ASN A 1 76 ? 2.506 -0.98 -3.133 1 77.06 76 ASN A O 1
ATOM 625 N N . LEU A 1 77 ? 1.644 -1.081 -5.18 1 87.19 77 LEU A N 1
ATOM 626 C CA . LEU A 1 77 ? 1.699 -2.531 -5.32 1 87.19 77 LEU A CA 1
ATOM 627 C C . LEU A 1 77 ? 3.141 -3.008 -5.473 1 87.19 77 LEU A C 1
ATOM 629 O O . LEU A 1 77 ? 3.979 -2.293 -6.023 1 87.19 77 LEU A O 1
ATOM 633 N N . LYS A 1 78 ? 3.41 -4.152 -4.902 1 88.75 78 LYS A N 1
ATOM 634 C CA . LYS A 1 78 ? 4.746 -4.719 -5.059 1 88.75 78 LYS A CA 1
ATOM 635 C C . LYS A 1 78 ? 4.68 -6.23 -5.27 1 88.75 78 LYS A C 1
ATOM 637 O O . LYS A 1 78 ? 3.801 -6.898 -4.727 1 88.75 78 LYS A O 1
ATOM 642 N N . TRP A 1 79 ? 5.668 -6.73 -5.992 1 93.25 79 TRP A N 1
ATOM 643 C CA . TRP A 1 79 ? 5.891 -8.172 -6.074 1 93.25 79 TRP A CA 1
ATOM 644 C C . TRP A 1 79 ? 6.809 -8.648 -4.949 1 93.25 79 TRP A C 1
ATOM 646 O O . TRP A 1 79 ? 7.789 -7.98 -4.621 1 93.25 79 TRP A O 1
ATOM 656 N N . THR A 1 80 ? 6.512 -9.781 -4.461 1 91.44 80 THR A N 1
ATOM 657 C CA . THR A 1 80 ? 7.289 -10.289 -3.336 1 91.44 80 THR A CA 1
ATOM 658 C C . THR A 1 80 ? 8.711 -10.625 -3.77 1 91.44 80 THR A C 1
ATOM 660 O O . THR A 1 80 ? 9.625 -10.664 -2.941 1 91.44 80 THR A O 1
ATOM 663 N N . ASN A 1 81 ? 8.914 -10.883 -5.012 1 91.75 81 ASN A N 1
ATOM 664 C CA . ASN A 1 81 ? 10.25 -11.234 -5.469 1 91.75 81 ASN A CA 1
ATOM 665 C C . ASN A 1 81 ? 11.109 -9.992 -5.703 1 91.75 81 ASN A C 1
ATOM 667 O O . ASN A 1 81 ? 12.258 -10.094 -6.133 1 91.75 81 ASN A O 1
ATOM 671 N N . GLY A 1 82 ? 10.539 -8.852 -5.598 1 89.5 82 GLY A N 1
ATOM 672 C CA . GLY A 1 82 ? 11.281 -7.605 -5.711 1 89.5 82 GLY A CA 1
ATOM 673 C C . GLY A 1 82 ? 11.18 -6.973 -7.086 1 89.5 82 GLY A C 1
ATOM 674 O O . GLY A 1 82 ? 11.641 -5.848 -7.293 1 89.5 82 GLY A O 1
ATOM 675 N N . ALA A 1 83 ? 10.586 -7.676 -8 1 90.12 83 ALA A N 1
ATOM 676 C CA . ALA A 1 83 ? 10.445 -7.125 -9.352 1 90.12 83 ALA A CA 1
ATOM 677 C C . ALA A 1 83 ? 9.531 -5.902 -9.344 1 90.12 83 ALA A C 1
ATOM 679 O O . ALA A 1 83 ? 8.688 -5.75 -8.453 1 90.12 83 ALA A O 1
ATOM 680 N N . SER A 1 84 ? 9.68 -4.98 -10.32 1 89.5 84 SER A N 1
ATOM 681 C CA . SER A 1 84 ? 8.773 -3.848 -10.492 1 89.5 84 SER A CA 1
ATOM 682 C C . SER A 1 84 ? 7.434 -4.293 -11.062 1 89.5 84 SER A C 1
ATOM 684 O O . SER A 1 84 ? 7.367 -5.238 -11.852 1 89.5 84 SER A O 1
ATOM 686 N N . VAL A 1 85 ? 6.398 -3.643 -10.633 1 90.88 85 VAL A N 1
ATOM 687 C CA . VAL A 1 85 ? 5.074 -3.912 -11.195 1 90.88 85 VAL A CA 1
ATOM 688 C C . VAL A 1 85 ? 4.887 -3.117 -12.484 1 90.88 85 VAL A C 1
ATOM 690 O O . VAL A 1 85 ? 4.371 -1.998 -12.461 1 90.88 85 VAL A O 1
ATOM 693 N N . SER A 1 86 ? 5.312 -3.705 -13.562 1 90.56 86 SER A N 1
ATOM 694 C CA . SER A 1 86 ? 5.277 -3.023 -14.852 1 90.56 86 SER A CA 1
ATOM 695 C C . SER A 1 86 ? 4.039 -3.41 -15.656 1 90.56 86 SER A C 1
ATOM 697 O O . SER A 1 86 ? 3.732 -2.789 -16.672 1 90.56 86 SER A O 1
ATOM 699 N N . TYR A 1 87 ? 3.406 -4.434 -15.297 1 92.81 87 TYR A N 1
ATOM 700 C CA . TYR A 1 87 ? 2.164 -4.93 -15.875 1 92.81 87 TYR A CA 1
ATOM 701 C C . TYR A 1 87 ? 1.117 -5.172 -14.789 1 92.81 87 TYR A C 1
ATOM 703 O O . TYR A 1 87 ? 1.426 -5.727 -13.734 1 92.81 87 TYR A O 1
ATOM 711 N N . GLU A 1 88 ? -0.12 -4.672 -15.047 1 92.31 88 GLU A N 1
ATOM 712 C CA . GLU A 1 88 ? -1.22 -4.895 -14.117 1 92.31 88 GLU A CA 1
ATOM 713 C C . GLU A 1 88 ? -2.447 -5.453 -14.836 1 92.31 88 GLU A C 1
ATOM 715 O O . GLU A 1 88 ? -2.766 -5.035 -15.945 1 92.31 88 GLU A O 1
ATOM 720 N N . ASN A 1 89 ? -3.012 -6.465 -14.234 1 94.31 89 ASN A N 1
ATOM 721 C CA . ASN A 1 89 ? -4.254 -7.051 -14.719 1 94.31 89 ASN A CA 1
ATOM 722 C C . ASN A 1 89 ? -5.297 -7.16 -13.609 1 94.31 89 ASN A C 1
ATOM 724 O O . ASN A 1 89 ? -5.922 -8.211 -13.445 1 94.31 89 ASN A O 1
ATOM 728 N N . LEU A 1 90 ? -5.414 -6.055 -12.898 1 93.62 90 LEU A N 1
ATOM 729 C CA . LEU A 1 90 ? -6.324 -6.008 -11.758 1 93.62 90 LEU A CA 1
ATOM 730 C C . LEU A 1 90 ? -7.777 -5.957 -12.227 1 93.62 90 LEU A C 1
ATOM 732 O O . LEU A 1 90 ? -8.094 -5.293 -13.211 1 93.62 90 LEU A O 1
ATOM 736 N N . TYR A 1 91 ? -8.656 -6.656 -11.555 1 91.75 91 TYR A N 1
ATOM 737 C CA . TYR A 1 91 ? -10.078 -6.547 -11.844 1 91.75 91 TYR A CA 1
ATOM 738 C C . TYR A 1 91 ? -10.57 -5.113 -11.648 1 91.75 91 TYR A C 1
ATOM 740 O O . TYR A 1 91 ? -11.305 -4.586 -12.484 1 91.75 91 TYR A O 1
ATOM 748 N N . GLU A 1 92 ? -10.18 -4.535 -10.453 1 87.31 92 GLU A N 1
ATOM 749 C CA . GLU A 1 92 ? -10.422 -3.121 -10.188 1 87.31 92 GLU A CA 1
ATOM 750 C C . GLU A 1 92 ? -9.117 -2.332 -10.164 1 87.31 92 GLU A C 1
ATOM 752 O O . GLU A 1 92 ? -8.133 -2.762 -9.547 1 87.31 92 GLU A O 1
ATOM 757 N N . PRO A 1 93 ? -9.219 -1.215 -10.859 1 82.94 93 PRO A N 1
ATOM 758 C CA . PRO A 1 93 ? -7.996 -0.406 -10.828 1 82.94 93 PRO A CA 1
ATOM 759 C C . PRO A 1 93 ? -7.539 -0.082 -9.406 1 82.94 93 PRO A C 1
ATOM 761 O O . PRO A 1 93 ? -8.367 0.149 -8.523 1 82.94 93 PRO A O 1
ATOM 764 N N . TYR A 1 94 ? -6.289 -0.315 -9.211 1 80.12 94 TYR A N 1
ATOM 765 C CA . TYR A 1 94 ? -5.734 0.065 -7.914 1 80.12 94 TYR A CA 1
ATOM 766 C C . TYR A 1 94 ? -5.617 1.58 -7.797 1 80.12 94 TYR A C 1
ATOM 768 O O . TYR A 1 94 ? -4.969 2.227 -8.625 1 80.12 94 TYR A O 1
ATOM 776 N N . ILE A 1 95 ? -6.383 2.076 -6.844 1 78.38 95 ILE A N 1
ATOM 777 C CA . ILE A 1 95 ? -6.30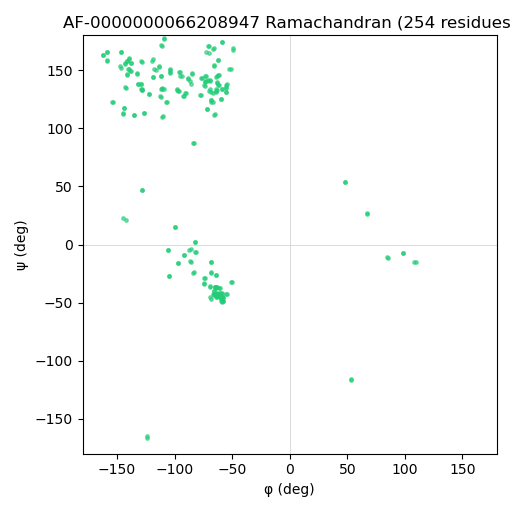1 3.504 -6.562 1 78.38 95 ILE A CA 1
ATOM 778 C C . ILE A 1 95 ? -5.648 3.727 -5.199 1 78.38 95 ILE A C 1
ATOM 780 O O . ILE A 1 95 ? -6.191 3.316 -4.172 1 78.38 95 ILE A O 1
ATOM 784 N N . ARG A 1 96 ? -4.449 4.258 -5.328 1 82.94 96 ARG A N 1
ATOM 785 C CA . ARG A 1 96 ? -3.754 4.59 -4.09 1 82.94 96 ARG A CA 1
ATOM 786 C C . ARG A 1 96 ? -4.598 5.516 -3.221 1 82.94 96 ARG A C 1
ATOM 788 O O . ARG A 1 96 ? -5.25 6.43 -3.73 1 82.94 96 ARG A O 1
ATOM 795 N N . LYS A 1 97 ? -4.594 5.125 -1.988 1 88.62 97 LYS A N 1
ATOM 796 C CA . LYS A 1 97 ? -5.336 5.988 -1.074 1 88.62 97 LYS A CA 1
ATOM 797 C C . LYS A 1 97 ? -4.395 6.848 -0.236 1 88.62 97 LYS A C 1
ATOM 799 O O . LYS A 1 97 ? -3.242 6.473 -0.011 1 88.62 97 LYS A O 1
ATOM 804 N N . CYS A 1 98 ? -4.875 7.996 0.088 1 95.12 98 CYS A N 1
ATOM 805 C CA . CYS A 1 98 ? -4.242 8.961 0.979 1 95.12 98 CYS A CA 1
ATOM 806 C C . CYS A 1 98 ? -5.027 9.102 2.275 1 95.12 98 CYS A C 1
ATOM 808 O O . CYS A 1 98 ? -6.082 8.484 2.439 1 95.12 98 CYS A O 1
ATOM 810 N N . PHE A 1 99 ? -4.402 9.844 3.229 1 96.19 99 PHE A N 1
ATOM 811 C CA . PHE A 1 99 ? -5.078 9.852 4.523 1 96.19 99 PHE A CA 1
ATOM 812 C C . PHE A 1 99 ? -5.262 11.273 5.027 1 96.19 99 PHE A C 1
ATOM 814 O O . PHE A 1 99 ? -4.363 12.109 4.895 1 96.19 99 PHE A O 1
ATOM 821 N N . VAL A 1 100 ? -6.449 11.484 5.559 1 96.81 100 VAL A N 1
ATOM 822 C CA . VAL A 1 100 ? -6.801 12.75 6.188 1 96.81 100 VAL A CA 1
ATOM 823 C C . VAL A 1 100 ? -7.004 12.539 7.688 1 96.81 100 VAL A C 1
ATOM 825 O O . VAL A 1 100 ? -7.258 11.422 8.141 1 96.81 100 VAL A O 1
ATOM 828 N N . VAL A 1 101 ? -6.789 13.602 8.43 1 95.44 101 VAL A N 1
ATOM 829 C CA . VAL A 1 101 ? -7.199 13.656 9.828 1 95.44 101 VAL A CA 1
ATOM 830 C C . VAL A 1 101 ? -8.547 14.375 9.945 1 95.44 101 VAL A C 1
ATOM 832 O O . VAL A 1 101 ? -8.758 15.406 9.312 1 95.44 101 VAL A O 1
ATOM 835 N N . GLN A 1 102 ? -9.438 13.781 10.664 1 93.31 102 GLN A N 1
ATOM 836 C CA . GLN A 1 102 ? -10.75 14.375 10.914 1 93.31 102 GLN A CA 1
ATOM 837 C C . GLN A 1 102 ? -11.219 14.07 12.328 1 93.31 102 GLN A C 1
ATOM 839 O O . GLN A 1 102 ? -10.766 13.109 12.953 1 93.31 102 GLN A O 1
ATOM 844 N N . PRO A 1 103 ? -12.117 14.969 12.773 1 88.69 103 PRO A N 1
ATOM 845 C CA . PRO A 1 103 ? -12.633 14.75 14.133 1 88.69 103 PRO A CA 1
ATOM 846 C C . PRO A 1 103 ? -13.383 13.43 14.273 1 88.69 103 PRO A C 1
ATOM 848 O O . PRO A 1 103 ? -14.086 13.008 13.352 1 88.69 103 PRO A O 1
ATOM 851 N N . TRP A 1 104 ? -13.109 12.781 15.367 1 89.25 104 TRP A N 1
ATOM 852 C CA . TRP A 1 104 ? -13.82 11.57 15.766 1 89.25 104 TRP A CA 1
ATOM 853 C C . TRP A 1 104 ? -13.984 11.5 17.281 1 89.25 104 TRP A C 1
ATOM 855 O O . TRP A 1 104 ? -12.992 11.383 18 1 89.25 104 TRP A O 1
ATOM 865 N N . GLU A 1 105 ? -15.164 11.609 17.766 1 86.75 105 GLU A N 1
ATOM 866 C CA . GLU A 1 105 ? -15.523 11.477 19.172 1 86.75 105 GLU A CA 1
ATOM 867 C C . GLU A 1 105 ? -14.594 12.297 20.062 1 86.75 105 GLU A C 1
ATOM 869 O O . GLU A 1 105 ? -14.008 11.773 21.016 1 86.75 105 GLU A O 1
ATOM 874 N N . GLY A 1 106 ? -14.398 13.562 19.859 1 80.38 106 GLY A N 1
ATOM 875 C CA . GLY A 1 106 ? -13.664 14.492 20.703 1 80.38 106 GLY A CA 1
ATOM 876 C C . GLY A 1 106 ? -12.172 14.492 20.422 1 80.38 106 GLY A C 1
ATOM 877 O O . GLY A 1 106 ? -11.43 15.297 20.984 1 80.38 106 GLY A O 1
ATOM 878 N N . LYS A 1 107 ? -11.742 13.523 19.656 1 86.19 107 LYS A N 1
ATOM 879 C CA . LYS A 1 107 ? -10.359 13.492 19.188 1 86.19 107 LYS A CA 1
ATOM 880 C C . LYS A 1 107 ? -10.297 13.43 17.656 1 86.19 107 LYS A C 1
ATOM 882 O O . LYS A 1 107 ? -11.234 13.844 16.984 1 86.19 107 LYS A O 1
ATOM 887 N N . SER A 1 108 ? -9.141 13.133 17.094 1 90.88 108 SER A N 1
ATOM 888 C CA . SER A 1 108 ? -9.047 12.961 15.648 1 90.88 108 SER A CA 1
ATOM 889 C C . SER A 1 108 ? -8.656 11.531 15.281 1 90.88 108 SER A C 1
ATOM 891 O O . SER A 1 108 ? -8.07 10.82 16.094 1 90.88 108 SER A O 1
ATOM 893 N N . LYS A 1 109 ? -9.102 11.094 14.164 1 94.75 109 LYS A N 1
ATOM 894 C CA . LYS A 1 109 ? -8.695 9.836 13.555 1 94.75 109 LYS A CA 1
ATOM 895 C C . LYS A 1 109 ? -8.25 10.039 12.109 1 94.75 109 LYS A C 1
ATOM 897 O O . LYS A 1 109 ? -8.523 11.078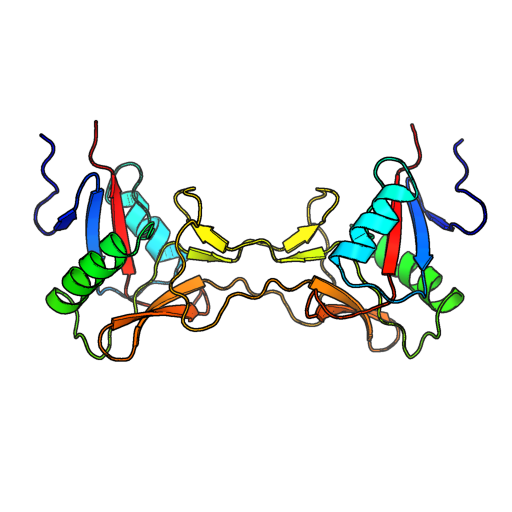 11.508 1 94.75 109 LYS A O 1
ATOM 902 N N . TRP A 1 110 ? -7.457 9.094 11.695 1 96 110 TRP A N 1
ATOM 903 C CA . TRP A 1 110 ? -7.004 9.148 10.312 1 96 110 TRP A CA 1
ATOM 904 C C . TRP A 1 110 ? -7.938 8.359 9.398 1 96 110 TRP A C 1
ATOM 906 O O . TRP A 1 110 ? -8.273 7.207 9.695 1 96 110 TRP A O 1
ATOM 916 N N . TYR A 1 111 ? -8.414 8.93 8.344 1 94.12 111 TYR A N 1
ATOM 917 C CA . TYR A 1 111 ? -9.344 8.305 7.41 1 94.12 111 TYR A CA 1
ATOM 918 C C . TYR A 1 111 ? -8.734 8.203 6.016 1 94.12 111 TYR A C 1
ATOM 920 O O . TYR A 1 111 ? -8.039 9.125 5.57 1 94.12 111 TYR A O 1
ATOM 928 N N . LYS A 1 112 ? -9.102 7.094 5.391 1 91.94 112 LYS A N 1
ATOM 929 C CA . LYS A 1 112 ? -8.734 6.953 3.986 1 91.94 112 LYS A CA 1
ATOM 930 C C . LYS A 1 112 ? -9.516 7.922 3.111 1 91.94 112 LYS A C 1
ATOM 932 O O . LYS A 1 112 ? -10.711 8.133 3.324 1 91.94 112 LYS A O 1
ATOM 937 N N . ALA A 1 113 ? -8.781 8.445 2.139 1 93.5 113 ALA A N 1
ATOM 938 C CA . ALA A 1 113 ? -9.43 9.352 1.19 1 93.5 113 ALA A CA 1
ATOM 939 C C . ALA A 1 113 ? -8.82 9.219 -0.2 1 93.5 113 ALA A C 1
ATOM 941 O O . ALA A 1 113 ? -7.684 8.75 -0.343 1 93.5 113 ALA A O 1
ATOM 942 N N . ASP A 1 114 ? -9.672 9.523 -1.204 1 93.12 114 ASP A N 1
ATOM 943 C CA . ASP A 1 114 ? -9.125 9.633 -2.553 1 93.12 114 ASP A CA 1
ATOM 944 C C . ASP A 1 114 ? -8.109 10.773 -2.643 1 93.12 114 ASP A C 1
ATOM 946 O O . ASP A 1 114 ? -8.398 11.906 -2.25 1 93.12 114 ASP A O 1
ATOM 950 N N . CYS A 1 115 ? -6.973 10.469 -3.258 1 95.81 115 CYS A N 1
ATOM 951 C CA . CYS A 1 115 ? -5.871 11.43 -3.285 1 95.81 115 CYS A CA 1
ATOM 952 C C . CYS A 1 115 ? -6.223 12.641 -4.141 1 95.81 115 CYS A C 1
ATOM 954 O O . CYS A 1 115 ? -5.574 13.68 -4.039 1 95.81 115 CYS A O 1
ATOM 956 N N . GLU A 1 116 ? -7.25 12.469 -4.91 1 96.06 116 GLU A N 1
ATOM 957 C CA . GLU A 1 116 ? -7.617 13.531 -5.844 1 96.06 116 GLU A CA 1
ATOM 958 C C . GLU A 1 116 ? -8.633 14.484 -5.223 1 96.06 116 GLU A C 1
ATOM 960 O O . GLU A 1 116 ? -8.977 15.508 -5.82 1 96.06 116 GLU A O 1
ATOM 965 N N . GLU A 1 117 ? -9.148 14.102 -4.047 1 96.56 117 GLU A N 1
ATOM 966 C CA . GLU A 1 117 ? -10.008 15.039 -3.334 1 96.56 117 GLU A CA 1
ATOM 967 C C . GLU A 1 117 ? -9.242 16.312 -2.959 1 96.56 117 GLU A C 1
ATOM 969 O O . GLU A 1 117 ? -8.016 16.297 -2.889 1 96.56 117 GLU A O 1
ATOM 974 N N . LYS A 1 118 ? -10.016 17.344 -2.725 1 97.69 118 LYS A N 1
ATOM 975 C CA . LYS A 1 118 ? -9.414 18.594 -2.234 1 97.69 118 LYS A CA 1
ATOM 976 C C . LYS A 1 118 ? -9.742 18.812 -0.761 1 97.69 118 LYS A C 1
ATOM 978 O O . LYS A 1 118 ? -10.914 18.844 -0.381 1 97.69 118 LYS A O 1
ATOM 983 N N . ASN A 1 119 ? -8.695 18.938 0.041 1 96.94 119 ASN A N 1
ATOM 984 C CA . ASN A 1 119 ? -8.836 19.125 1.482 1 96.94 119 ASN A CA 1
ATOM 985 C C . ASN A 1 119 ? -7.828 20.141 2.018 1 96.94 119 ASN A C 1
ATOM 987 O O . ASN A 1 119 ? -6.867 20.484 1.331 1 96.94 119 ASN A O 1
ATOM 991 N N . ALA A 1 120 ? -8.156 20.672 3.225 1 96.62 120 ALA A N 1
ATOM 992 C CA . ALA A 1 120 ? -7.109 21.391 3.955 1 96.62 120 ALA A CA 1
ATOM 993 C C . ALA A 1 120 ? -5.914 20.484 4.234 1 96.62 120 ALA A C 1
ATOM 995 O O . ALA A 1 120 ? -5.91 19.312 3.84 1 96.62 120 ALA A O 1
ATOM 996 N N . PHE A 1 121 ? -4.836 21.047 4.793 1 97.12 121 PHE A N 1
ATOM 997 C CA . PHE A 1 121 ? -3.684 20.172 5.012 1 97.12 121 PHE A CA 1
ATOM 998 C C . PHE A 1 121 ? -2.768 20.766 6.082 1 97.12 121 PHE A C 1
ATOM 1000 O O . PHE A 1 121 ? -2.863 21.938 6.414 1 97.12 121 PHE A O 1
ATOM 1007 N N . LEU A 1 122 ? -1.988 19.922 6.645 1 97.38 122 LEU A N 1
ATOM 1008 C CA . LEU A 1 122 ? -1.029 20.266 7.688 1 97.38 122 LEU A CA 1
ATOM 1009 C C . LEU A 1 122 ? 0.402 20.094 7.191 1 97.38 122 LEU A C 1
ATOM 1011 O O . LEU A 1 122 ? 0.764 19.031 6.691 1 97.38 122 LEU A O 1
ATOM 1015 N N . CYS A 1 123 ? 1.194 21.109 7.344 1 98.25 123 CYS A N 1
ATOM 1016 C CA . CYS A 1 123 ? 2.607 21.031 6.988 1 98.25 123 CYS A CA 1
ATOM 1017 C C . CYS A 1 123 ? 3.475 20.906 8.234 1 98.25 123 CYS A C 1
ATOM 1019 O O . CYS A 1 123 ? 3.102 21.375 9.305 1 98.25 123 CYS A O 1
ATOM 1021 N N . LYS A 1 124 ? 4.574 20.25 8.07 1 98.25 124 LYS A N 1
ATOM 1022 C CA . LYS A 1 124 ? 5.562 20.016 9.117 1 98.25 124 LYS A CA 1
ATOM 1023 C C . LYS A 1 124 ? 6.98 20.094 8.555 1 98.25 124 LYS A C 1
ATOM 1025 O O . LYS A 1 124 ? 7.254 19.578 7.473 1 98.25 124 LYS A O 1
ATOM 1030 N N . PHE A 1 125 ? 7.898 20.781 9.242 1 97.88 125 PHE A N 1
ATOM 1031 C CA . PHE A 1 125 ? 9.312 20.719 8.883 1 97.88 125 PHE A CA 1
ATOM 1032 C C . PHE A 1 125 ? 10.188 20.703 10.133 1 97.88 125 PHE A C 1
ATOM 1034 O O . PHE A 1 125 ? 9.797 21.219 11.18 1 97.88 125 PHE A O 1
ATOM 1041 N N . PRO A 1 126 ? 11.305 19.984 10.039 1 97.12 126 PRO A N 1
ATOM 1042 C CA . PRO A 1 126 ? 12.219 19.938 11.18 1 97.12 126 PRO A CA 1
ATOM 1043 C C . PRO A 1 126 ? 12.961 21.266 11.398 1 97.12 126 PRO A C 1
ATOM 1045 O O . PRO A 1 126 ? 13.344 21.922 10.438 1 97.12 126 PRO A O 1
ATOM 1048 N N . LYS A 1 127 ? 13.109 21.578 12.711 1 95.88 127 LYS A N 1
ATOM 1049 C CA . LYS A 1 127 ? 13.969 22.719 13.039 1 95.88 127 LYS A CA 1
ATOM 1050 C C . LYS A 1 127 ? 15.414 22.453 12.617 1 95.88 127 LYS A C 1
ATOM 1052 O O . LYS A 1 127 ? 15.922 21.344 12.789 1 95.88 127 LYS A O 1
ATOM 1057 N N . PRO A 1 128 ? 15.984 23.438 11.93 1 88.81 128 PRO A N 1
ATOM 1058 C CA . PRO A 1 128 ? 17.375 23.234 11.539 1 88.81 128 PRO A CA 1
ATOM 1059 C C . PRO A 1 128 ? 18.297 23 12.734 1 88.81 128 PRO A C 1
ATOM 1061 O O . PRO A 1 128 ? 18.062 23.531 13.82 1 88.81 128 PRO A O 1
ATOM 1064 N N . HIS A 1 129 ? 19.219 21.969 12.711 1 75.81 129 HIS A N 1
ATOM 1065 C CA . HIS A 1 129 ? 20.234 21.781 13.734 1 75.81 129 HIS A CA 1
ATOM 1066 C C . HIS A 1 129 ? 21.328 22.828 13.617 1 75.81 129 HIS A C 1
ATOM 1068 O O . HIS A 1 129 ? 21.625 23.312 12.523 1 75.81 129 HIS A O 1
ATOM 1074 N N . ASP B 1 1 ? 20.938 -24.359 -20.406 1 72 1 ASP B N 1
ATOM 1075 C CA . ASP B 1 1 ? 20.219 -25.578 -20.75 1 72 1 ASP B CA 1
ATOM 1076 C C . ASP B 1 1 ? 19.391 -26.094 -19.578 1 72 1 ASP B C 1
ATOM 1078 O O . ASP B 1 1 ? 19.125 -27.297 -19.469 1 72 1 ASP B O 1
ATOM 1082 N N . PHE B 1 2 ? 19.062 -25.297 -18.578 1 87.31 2 PHE B N 1
ATOM 1083 C CA . PHE B 1 2 ? 18.375 -25.781 -17.391 1 87.31 2 PHE B CA 1
ATOM 1084 C C . PHE B 1 2 ? 16.953 -26.203 -17.734 1 87.31 2 PHE B C 1
ATOM 1086 O O . PHE B 1 2 ? 16.25 -25.516 -18.5 1 87.31 2 PHE B O 1
ATOM 1093 N N . ARG B 1 3 ? 16.672 -27.438 -17.391 1 91.88 3 ARG B N 1
ATOM 1094 C CA . ARG B 1 3 ? 15.297 -27.906 -17.531 1 91.88 3 ARG B CA 1
ATOM 1095 C C . ARG B 1 3 ? 14.547 -27.844 -16.203 1 91.88 3 ARG B C 1
ATOM 1097 O O . ARG B 1 3 ? 15.055 -28.297 -15.18 1 91.88 3 ARG B O 1
ATOM 1104 N N . CYS B 1 4 ? 13.398 -27.344 -16.219 1 96.94 4 CYS B N 1
ATOM 1105 C CA . CYS B 1 4 ? 12.586 -27.266 -15.016 1 96.94 4 CYS B CA 1
ATOM 1106 C C . CYS B 1 4 ? 12.273 -28.656 -14.477 1 96.94 4 CYS B C 1
ATOM 1108 O O . CYS B 1 4 ? 12.195 -29.625 -15.25 1 96.94 4 CYS B O 1
ATOM 1110 N N . PRO B 1 5 ? 12.172 -28.844 -13.031 1 95.25 5 PRO B N 1
ATOM 1111 C CA . PRO B 1 5 ? 11.797 -30.141 -12.469 1 95.25 5 PRO B CA 1
ATOM 1112 C C . PRO B 1 5 ? 10.555 -30.734 -13.125 1 95.25 5 PRO B C 1
ATOM 1114 O O . PRO B 1 5 ? 9.703 -29.984 -13.625 1 95.25 5 PRO B O 1
ATOM 1117 N N . THR B 1 6 ? 10.438 -31.984 -12.727 1 90.25 6 THR B N 1
ATOM 1118 C CA . THR B 1 6 ? 9.297 -32.688 -13.289 1 90.25 6 THR B CA 1
ATOM 1119 C C . THR B 1 6 ? 7.988 -32.125 -12.758 1 90.25 6 THR B C 1
ATOM 1121 O O . THR B 1 6 ? 7.914 -31.703 -11.602 1 90.25 6 THR B O 1
ATOM 1124 N N . THR B 1 7 ? 7.086 -31.672 -13.375 1 93.19 7 THR B N 1
ATOM 1125 C CA . THR B 1 7 ? 5.73 -31.234 -13.047 1 93.19 7 THR B CA 1
ATOM 1126 C C . THR B 1 7 ? 5.609 -29.719 -13.141 1 93.19 7 THR B C 1
ATOM 1128 O O . THR B 1 7 ? 4.52 -29.172 -12.984 1 93.19 7 THR B O 1
ATOM 1131 N N . TRP B 1 8 ? 6.891 -29.172 -13.18 1 96.25 8 TRP B N 1
ATOM 1132 C CA . TRP B 1 8 ? 6.867 -27.719 -13.367 1 96.25 8 TRP B CA 1
ATOM 1133 C C . TRP B 1 8 ? 6.766 -27.359 -14.852 1 96.25 8 TRP B C 1
ATOM 1135 O O . TRP B 1 8 ? 7.312 -28.062 -15.703 1 96.25 8 TRP B O 1
ATOM 1145 N N . SER B 1 9 ? 6.117 -26.281 -15.141 1 96 9 SER B N 1
ATOM 1146 C CA . SER B 1 9 ? 6.02 -25.766 -16.5 1 96 9 SER B CA 1
ATOM 1147 C C . SER B 1 9 ? 7.09 -24.703 -16.766 1 96 9 SER B C 1
ATOM 1149 O O . SER B 1 9 ? 7.398 -23.906 -15.883 1 96 9 SER B O 1
ATOM 1151 N N . ALA B 1 10 ? 7.574 -24.703 -18 1 96 10 ALA B N 1
ATOM 1152 C CA . ALA B 1 10 ? 8.656 -23.797 -18.344 1 96 10 ALA B CA 1
ATOM 1153 C C . ALA B 1 10 ? 8.172 -22.719 -19.312 1 96 10 ALA B C 1
ATOM 1155 O O . ALA B 1 10 ? 7.395 -22.984 -20.219 1 96 10 ALA B O 1
ATOM 1156 N N . SER B 1 11 ? 8.547 -21.484 -19 1 95.44 11 SER B N 1
ATOM 1157 C CA . SER B 1 11 ? 8.352 -20.375 -19.922 1 95.44 11 SER B CA 1
ATOM 1158 C C . SER B 1 11 ? 9.508 -19.375 -19.844 1 95.44 11 SER B C 1
ATOM 1160 O O . SER B 1 11 ? 9.719 -18.766 -18.797 1 95.44 11 SER B O 1
ATOM 1162 N N . LYS B 1 12 ? 10.203 -19.219 -20.938 1 94 12 LYS B N 1
ATOM 1163 C CA . LYS B 1 12 ? 11.359 -18.328 -21.031 1 94 12 LYS B CA 1
ATOM 1164 C C . LYS B 1 12 ? 12.359 -18.641 -19.922 1 94 12 LYS B C 1
ATOM 1166 O O . LYS B 1 12 ? 12.852 -19.766 -19.812 1 94 12 LYS B O 1
ATOM 1171 N N . LEU B 1 13 ? 12.602 -17.734 -19 1 95.06 13 LEU B N 1
ATOM 1172 C CA . LEU B 1 13 ? 13.68 -17.859 -18.031 1 95.06 13 LEU B CA 1
ATOM 1173 C C . LEU B 1 13 ? 13.141 -18.359 -16.688 1 95.06 13 LEU B C 1
ATOM 1175 O O . LEU B 1 13 ? 13.859 -18.328 -15.68 1 95.06 13 LEU B O 1
ATOM 1179 N N . TYR B 1 14 ? 11.898 -18.875 -16.719 1 97.19 14 TYR B N 1
ATOM 1180 C CA . TYR B 1 14 ? 11.312 -19.188 -15.422 1 97.19 14 TYR B CA 1
ATOM 1181 C C . TYR B 1 14 ? 10.586 -20.516 -15.461 1 97.19 14 TYR B C 1
ATOM 1183 O O . TYR B 1 14 ? 10.195 -20.984 -16.531 1 97.19 14 TYR B O 1
ATOM 1191 N N . CYS B 1 15 ? 10.445 -21.141 -14.281 1 97.94 15 CYS B N 1
ATOM 1192 C CA . CYS B 1 15 ? 9.625 -22.328 -14.039 1 97.94 15 CYS B CA 1
ATOM 1193 C C . CYS B 1 15 ? 8.43 -21.984 -13.164 1 97.94 15 CYS B C 1
ATOM 1195 O O . CYS B 1 15 ? 8.531 -21.188 -12.234 1 97.94 15 CYS B O 1
ATOM 1197 N N . TYR B 1 16 ? 7.293 -22.656 -13.445 1 97.62 16 TYR B N 1
ATOM 1198 C CA . TYR B 1 16 ? 6.035 -22.375 -12.766 1 97.62 16 TYR B CA 1
ATOM 1199 C C . TYR B 1 16 ? 5.367 -23.656 -12.297 1 97.62 16 TYR B C 1
ATOM 1201 O O . TYR B 1 16 ? 5.422 -24.672 -12.977 1 97.62 16 TYR B O 1
ATOM 1209 N N . LYS B 1 17 ? 4.656 -23.578 -11.164 1 96.62 17 LYS B N 1
ATOM 1210 C CA . LYS B 1 17 ? 3.852 -24.719 -10.727 1 96.62 17 LYS B CA 1
ATOM 1211 C C . LYS B 1 17 ? 2.691 -24.266 -9.844 1 96.62 17 LYS B C 1
ATOM 1213 O O . LYS B 1 17 ? 2.895 -23.562 -8.852 1 96.62 17 LYS B O 1
ATOM 1218 N N . PRO B 1 18 ? 1.504 -24.578 -10.227 1 96 18 PRO B N 1
ATOM 1219 C CA . PRO B 1 18 ? 0.354 -24.375 -9.344 1 96 18 PRO B CA 1
ATOM 1220 C C . PRO B 1 18 ? 0.26 -25.422 -8.234 1 96 18 PRO B C 1
ATOM 1222 O O . PRO B 1 18 ? 0.583 -26.594 -8.453 1 96 18 PRO B O 1
ATOM 1225 N N . PHE B 1 19 ? -0.15 -25.031 -7.094 1 96.06 19 PHE B N 1
ATOM 1226 C CA . PHE B 1 19 ? -0.406 -25.922 -5.973 1 96.06 19 PHE B CA 1
ATOM 1227 C C . PHE B 1 19 ? -1.846 -25.781 -5.488 1 96.06 19 PHE B C 1
ATOM 1229 O O . PHE B 1 19 ? -2.309 -24.672 -5.207 1 96.06 19 PHE B O 1
ATOM 1236 N N . LYS B 1 20 ? -2.535 -26.891 -5.355 1 93.81 20 LYS B N 1
ATOM 1237 C CA . LYS B 1 20 ? -3.957 -26.891 -5.023 1 93.81 20 LYS B CA 1
ATOM 1238 C C . LYS B 1 20 ? -4.172 -26.766 -3.518 1 93.81 20 LYS B C 1
ATOM 1240 O O . LYS B 1 20 ? -5.266 -26.438 -3.066 1 93.81 20 LYS B O 1
ATOM 1245 N N . GLU B 1 21 ? -3.145 -27.172 -2.803 1 95.19 21 GLU B N 1
ATOM 1246 C CA . GLU B 1 21 ? -3.25 -27.016 -1.354 1 95.19 21 GLU B CA 1
ATOM 1247 C C . GLU B 1 21 ? -3.57 -25.578 -0.965 1 95.19 21 GLU B C 1
ATOM 1249 O O . GLU B 1 21 ? -3.008 -24.641 -1.529 1 95.19 21 GLU B O 1
ATOM 1254 N N . LYS B 1 22 ? -4.445 -25.438 -0.018 1 97.12 22 LYS B N 1
ATOM 1255 C CA . LYS B 1 22 ? -4.859 -24.094 0.377 1 97.12 22 LYS B CA 1
ATOM 1256 C C . LYS B 1 22 ? -3.984 -23.562 1.506 1 97.12 22 LYS B C 1
ATOM 1258 O O . LYS B 1 22 ? -3.779 -24.234 2.516 1 97.12 22 LYS B O 1
ATOM 1263 N N . LYS B 1 23 ? -3.473 -22.391 1.396 1 98.31 23 LYS B N 1
ATOM 1264 C CA . LYS B 1 23 ? -2.637 -21.719 2.387 1 98.31 23 LYS B CA 1
ATOM 1265 C C . LYS B 1 23 ? -2.965 -20.234 2.461 1 98.31 23 LYS B C 1
ATOM 1267 O O . LYS B 1 23 ? -3.576 -19.672 1.545 1 98.31 23 LYS B O 1
ATOM 1272 N N . THR B 1 24 ? -2.617 -19.641 3.582 1 98.38 24 THR B N 1
ATOM 1273 C CA . THR B 1 24 ? -2.604 -18.188 3.615 1 98.38 24 THR B CA 1
ATOM 1274 C C . THR B 1 24 ? -1.521 -17.625 2.693 1 98.38 24 THR B C 1
ATOM 1276 O O . THR B 1 24 ? -0.659 -18.375 2.225 1 98.38 24 THR B O 1
ATOM 1279 N N . TRP B 1 25 ? -1.609 -16.391 2.498 1 98.06 25 TRP B N 1
ATOM 1280 C CA . TRP B 1 25 ? -0.642 -15.797 1.579 1 98.06 25 TRP B CA 1
ATOM 1281 C C . TRP B 1 25 ? 0.784 -16.016 2.076 1 98.06 25 TRP B C 1
ATOM 1283 O O . TRP B 1 25 ? 1.646 -16.484 1.326 1 98.06 25 TRP B O 1
ATOM 1293 N N . ILE B 1 26 ? 1.009 -15.75 3.406 1 97.38 26 ILE B N 1
ATOM 1294 C CA . ILE B 1 26 ? 2.359 -15.812 3.957 1 97.38 26 ILE B CA 1
ATOM 1295 C C . ILE B 1 26 ? 2.844 -17.266 3.979 1 97.38 26 ILE B C 1
ATOM 1297 O O . ILE B 1 26 ? 4.016 -17.531 3.713 1 97.38 26 ILE B O 1
ATOM 1301 N N . GLU B 1 27 ? 1.979 -18.141 4.234 1 98.56 27 GLU B N 1
ATOM 1302 C CA . GLU B 1 27 ? 2.336 -19.562 4.203 1 98.56 27 GLU B CA 1
ATOM 1303 C C . GLU B 1 27 ? 2.688 -20.016 2.785 1 98.56 27 GLU B C 1
ATOM 1305 O O . GLU B 1 27 ? 3.631 -20.781 2.588 1 98.56 27 GLU B O 1
ATOM 1310 N N . ALA B 1 28 ? 1.898 -19.562 1.824 1 98.75 28 ALA B N 1
ATOM 1311 C CA . ALA B 1 28 ? 2.152 -19.891 0.423 1 98.75 28 ALA B CA 1
ATOM 1312 C C . ALA B 1 28 ? 3.492 -19.312 -0.038 1 98.75 28 ALA B C 1
ATOM 1314 O O . ALA B 1 28 ? 4.262 -20 -0.72 1 98.75 28 ALA B O 1
ATOM 1315 N N . GLU B 1 29 ? 3.748 -18.094 0.324 1 98.56 29 GLU B N 1
ATOM 1316 C CA . GLU B 1 29 ? 5.02 -17.469 -0.025 1 98.56 29 GLU B CA 1
ATOM 1317 C C . GLU B 1 29 ? 6.195 -18.25 0.537 1 98.56 29 GLU B C 1
ATOM 1319 O O . GLU B 1 29 ? 7.172 -18.516 -0.171 1 98.56 29 GLU B O 1
ATOM 1324 N N . ARG B 1 30 ? 6.07 -18.625 1.784 1 98.44 30 ARG B N 1
ATOM 1325 C CA . ARG B 1 30 ? 7.125 -19.406 2.422 1 98.44 30 ARG B CA 1
ATOM 1326 C C . ARG B 1 30 ? 7.297 -20.75 1.734 1 98.44 30 ARG B C 1
ATOM 1328 O O . ARG B 1 30 ? 8.422 -21.219 1.545 1 98.44 30 ARG B O 1
ATOM 1335 N N . PHE B 1 31 ? 6.246 -21.406 1.395 1 98.75 31 PHE B N 1
ATOM 1336 C CA . PHE B 1 31 ? 6.281 -22.688 0.701 1 98.75 31 PHE B CA 1
ATOM 1337 C C . PHE B 1 31 ? 7.027 -22.562 -0.624 1 98.75 31 PHE B C 1
ATOM 1339 O O . PHE B 1 31 ? 7.906 -23.375 -0.926 1 98.75 31 PHE B O 1
ATOM 1346 N N . CYS B 1 32 ? 6.691 -21.516 -1.458 1 98.69 32 CYS B N 1
ATOM 1347 C CA . CYS B 1 32 ? 7.328 -21.328 -2.756 1 98.69 32 CYS B CA 1
ATOM 1348 C C . CYS B 1 32 ? 8.82 -21.047 -2.594 1 98.69 32 CYS B C 1
ATOM 1350 O O . CYS B 1 32 ? 9.625 -21.516 -3.402 1 98.69 32 CYS B O 1
ATOM 1352 N N . ALA B 1 33 ? 9.148 -20.328 -1.557 1 98.25 33 ALA B N 1
ATOM 1353 C CA . ALA B 1 33 ? 10.547 -20 -1.31 1 98.25 33 ALA B CA 1
ATOM 1354 C C . ALA B 1 33 ? 11.367 -21.25 -1.04 1 98.25 33 ALA B C 1
ATOM 1356 O O . ALA B 1 33 ? 12.578 -21.281 -1.293 1 98.25 33 ALA B O 1
ATOM 1357 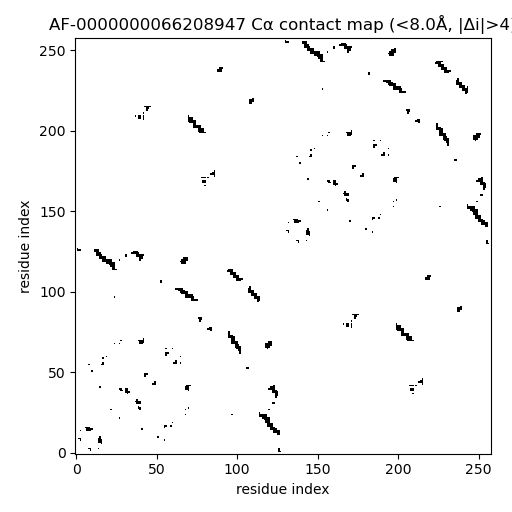N N . LYS B 1 34 ? 10.719 -22.297 -0.542 1 98 34 LYS B N 1
ATOM 1358 C CA . LYS B 1 34 ? 11.398 -23.531 -0.196 1 98 34 LYS B CA 1
ATOM 1359 C C . LYS B 1 34 ? 11.516 -24.453 -1.411 1 98 34 LYS B C 1
ATOM 1361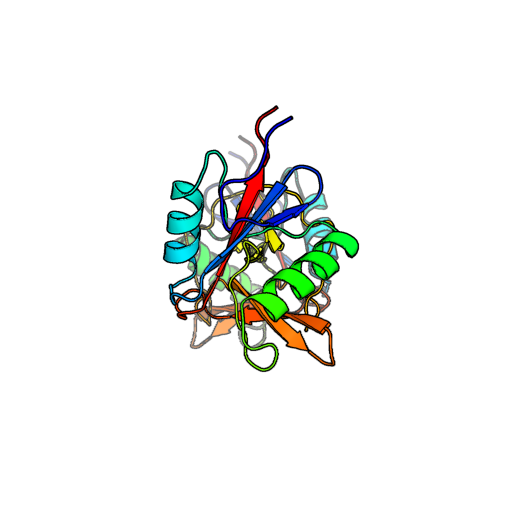 O O . LYS B 1 34 ? 12.273 -25.422 -1.387 1 98 34 LYS B O 1
ATOM 1366 N N . GLN B 1 35 ? 10.773 -24.172 -2.469 1 97.06 35 GLN B N 1
ATOM 1367 C CA . GLN B 1 35 ? 10.742 -25.062 -3.623 1 97.06 35 GLN B CA 1
ATOM 1368 C C . GLN B 1 35 ? 12.023 -24.953 -4.438 1 97.06 35 GLN B C 1
ATOM 1370 O O . GLN B 1 35 ? 12.438 -25.922 -5.082 1 97.06 35 GLN B O 1
ATOM 1375 N N . ALA B 1 36 ? 12.617 -23.75 -4.504 1 95.94 36 ALA B N 1
ATOM 1376 C CA . ALA B 1 36 ? 13.812 -23.5 -5.297 1 95.94 36 ALA B CA 1
ATOM 1377 C C . ALA B 1 36 ? 14.508 -22.219 -4.848 1 95.94 36 ALA B C 1
ATOM 1379 O O . ALA B 1 36 ? 13.906 -21.391 -4.141 1 95.94 36 ALA B O 1
ATOM 1380 N N . GLU B 1 37 ? 15.766 -22.109 -5.266 1 94.94 37 GLU B N 1
ATOM 1381 C CA . GLU B 1 37 ? 16.453 -20.844 -5.027 1 94.94 37 GLU B CA 1
ATOM 1382 C C . GLU B 1 37 ? 15.727 -19.688 -5.707 1 94.94 37 GLU B C 1
ATOM 1384 O O . GLU B 1 37 ? 15.422 -19.75 -6.898 1 94.94 37 GLU B O 1
ATOM 1389 N N . ASN B 1 38 ? 15.383 -18.672 -4.938 1 96.5 38 ASN B N 1
ATOM 1390 C CA . ASN B 1 38 ? 14.672 -17.484 -5.402 1 96.5 38 ASN B CA 1
ATOM 1391 C C . ASN B 1 38 ? 13.242 -17.828 -5.832 1 96.5 38 ASN B C 1
ATOM 1393 O O . ASN B 1 38 ? 12.719 -17.219 -6.77 1 96.5 38 ASN B O 1
ATOM 1397 N N . GLY B 1 39 ? 12.789 -18.875 -5.211 1 98.19 39 GLY B N 1
ATOM 1398 C CA . GLY B 1 39 ? 11.383 -19.188 -5.406 1 98.19 39 GLY B CA 1
ATOM 1399 C C . GLY B 1 39 ? 10.445 -18.266 -4.652 1 98.19 39 GLY B C 1
ATOM 1400 O O . GLY B 1 39 ? 10.734 -17.875 -3.52 1 98.19 39 GLY B O 1
ATOM 1401 N N . HIS B 1 40 ? 9.391 -17.844 -5.281 1 98.69 40 HIS B N 1
ATOM 1402 C CA . HIS B 1 40 ? 8.359 -16.984 -4.719 1 98.69 40 HIS B CA 1
ATOM 1403 C C . HIS B 1 40 ? 6.992 -17.312 -5.305 1 98.69 40 HIS B C 1
ATOM 1405 O O . HIS B 1 40 ? 6.891 -18.031 -6.289 1 98.69 40 HIS B O 1
ATOM 1411 N N . LEU B 1 41 ? 5.992 -16.797 -4.633 1 98.62 41 LEU B N 1
ATOM 1412 C CA . LEU B 1 41 ? 4.73 -16.672 -5.359 1 98.62 41 LEU B CA 1
ATOM 1413 C C . LEU B 1 41 ? 4.934 -15.961 -6.691 1 98.62 41 LEU B C 1
ATOM 1415 O O . LEU B 1 41 ? 5.785 -15.078 -6.805 1 98.62 41 LEU B O 1
ATOM 1419 N N . VAL B 1 42 ? 4.113 -16.281 -7.605 1 98 42 VAL B N 1
ATOM 1420 C CA . VAL B 1 42 ? 4.352 -15.914 -9 1 98 42 VAL B CA 1
ATOM 1421 C C . VAL B 1 42 ? 4.238 -14.398 -9.156 1 98 42 VAL B C 1
ATOM 1423 O O . VAL B 1 42 ? 3.32 -13.781 -8.617 1 98 42 VAL B O 1
ATOM 1426 N N . SER B 1 43 ? 5.184 -13.805 -9.781 1 97.88 43 SER B N 1
ATOM 1427 C CA . SER B 1 43 ? 5.098 -12.461 -10.344 1 97.88 43 SER B CA 1
ATOM 1428 C C . SER B 1 43 ? 4.746 -12.508 -11.828 1 97.88 43 SER B C 1
ATOM 1430 O O . SER B 1 43 ? 5.098 -13.461 -12.523 1 97.88 43 SER B O 1
ATOM 1432 N N . ILE B 1 44 ? 4.059 -11.547 -12.305 1 96.75 44 ILE B N 1
ATOM 1433 C CA . ILE B 1 44 ? 3.613 -11.5 -13.688 1 96.75 44 ILE B CA 1
ATOM 1434 C C . ILE B 1 44 ? 4.043 -10.18 -14.328 1 96.75 44 ILE B C 1
ATOM 1436 O O . ILE B 1 44 ? 3.521 -9.117 -13.984 1 96.75 44 ILE B O 1
ATOM 1440 N N . GLY B 1 45 ? 4.918 -10.289 -15.266 1 95.56 45 GLY B N 1
ATOM 1441 C CA . GLY B 1 45 ? 5.566 -9.086 -15.75 1 95.56 45 GLY B CA 1
ATOM 1442 C C . GLY B 1 45 ? 5.066 -8.648 -17.109 1 95.56 45 GLY B C 1
ATOM 1443 O O . GLY B 1 45 ? 5.5 -7.613 -17.641 1 95.56 45 GLY B O 1
ATOM 1444 N N . SER B 1 46 ? 4.164 -9.484 -17.75 1 95.81 46 SER B N 1
ATOM 1445 C CA . SER B 1 46 ? 3.699 -9.141 -19.078 1 95.81 46 SER B CA 1
ATOM 1446 C C . SER B 1 46 ? 2.385 -9.844 -19.406 1 95.81 46 SER B C 1
ATOM 1448 O O . SER B 1 46 ? 1.997 -10.797 -18.734 1 95.81 46 SER B O 1
ATOM 1450 N N . ALA B 1 47 ? 1.795 -9.305 -20.484 1 95.44 47 ALA B N 1
ATOM 1451 C CA . ALA B 1 47 ? 0.562 -9.938 -20.953 1 95.44 47 ALA B CA 1
ATOM 1452 C C . ALA B 1 47 ? 0.819 -11.359 -21.438 1 95.44 47 ALA B C 1
ATOM 1454 O O . ALA B 1 47 ? -0.003 -12.25 -21.203 1 95.44 47 ALA B O 1
ATOM 1455 N N . ALA B 1 48 ? 1.899 -11.578 -22.047 1 96.19 48 ALA B N 1
ATOM 1456 C CA . ALA B 1 48 ? 2.262 -12.906 -22.531 1 96.19 48 ALA B CA 1
ATOM 1457 C C . ALA B 1 48 ? 2.42 -13.883 -21.375 1 96.19 48 ALA B C 1
ATOM 1459 O O . ALA B 1 48 ? 1.978 -15.031 -21.453 1 96.19 48 ALA B O 1
ATOM 1460 N N . GLU B 1 49 ? 3.035 -13.406 -20.359 1 96.31 49 GLU B N 1
ATOM 1461 C CA . GLU B 1 49 ? 3.197 -14.266 -19.188 1 96.31 49 GLU B CA 1
ATOM 1462 C C . GLU B 1 49 ? 1.853 -14.57 -18.547 1 96.31 49 GLU B C 1
ATOM 1464 O O . GLU B 1 49 ? 1.617 -15.695 -18.094 1 96.31 49 GLU B O 1
ATOM 1469 N N . ALA B 1 50 ? 0.979 -13.602 -18.484 1 95 50 ALA B N 1
ATOM 1470 C CA . ALA B 1 50 ? -0.367 -13.812 -17.953 1 95 50 ALA B CA 1
ATOM 1471 C C . ALA B 1 50 ? -1.11 -14.883 -18.75 1 95 50 ALA B C 1
ATOM 1473 O O . ALA B 1 50 ? -1.76 -15.758 -18.172 1 95 50 ALA B O 1
ATOM 1474 N N . ASP B 1 51 ? -0.97 -14.828 -20.031 1 93.5 51 ASP B N 1
ATOM 1475 C CA . ASP B 1 51 ? -1.608 -15.812 -20.906 1 93.5 51 ASP B CA 1
ATOM 1476 C C . ASP B 1 51 ? -1.06 -17.219 -20.641 1 93.5 51 ASP B C 1
ATOM 1478 O O . ASP B 1 51 ? -1.816 -18.188 -20.609 1 93.5 51 ASP B O 1
ATOM 1482 N N . PHE B 1 52 ? 0.184 -17.297 -20.531 1 95.12 52 PHE B N 1
ATOM 1483 C CA . PHE B 1 52 ? 0.815 -18.578 -20.25 1 95.12 52 PHE B CA 1
ATOM 1484 C C . PHE B 1 52 ? 0.284 -19.172 -18.953 1 95.12 52 PHE B C 1
ATOM 1486 O O . PHE B 1 52 ? -0.036 -20.359 -18.891 1 95.12 52 PHE B O 1
ATOM 1493 N N . LEU B 1 53 ? 0.214 -18.312 -17.953 1 93.44 53 LEU B N 1
ATOM 1494 C CA . LEU B 1 53 ? -0.236 -18.781 -16.656 1 93.44 53 LEU B CA 1
ATOM 1495 C C . LEU B 1 53 ? -1.692 -19.234 -16.703 1 93.44 53 LEU B C 1
ATOM 1497 O O . LEU B 1 53 ? -2.084 -20.172 -16 1 93.44 53 LEU B O 1
ATOM 1501 N N . ASP B 1 54 ? -2.457 -18.531 -17.469 1 90.5 54 ASP B N 1
ATOM 1502 C CA . ASP B 1 54 ? -3.836 -18.969 -17.672 1 90.5 54 ASP B CA 1
ATOM 1503 C C . ASP B 1 54 ? -3.893 -20.406 -18.172 1 90.5 54 ASP B C 1
ATOM 1505 O O . ASP B 1 54 ? -4.734 -21.203 -17.719 1 90.5 54 ASP B O 1
ATOM 1509 N N . LEU B 1 55 ? -3.043 -20.719 -19.062 1 88.94 55 LEU B N 1
ATOM 1510 C CA . LEU B 1 55 ? -2.984 -22.078 -19.594 1 88.94 55 LEU B CA 1
ATOM 1511 C C . LEU B 1 55 ? -2.562 -23.062 -18.516 1 88.94 55 LEU B C 1
ATOM 1513 O O . LEU B 1 55 ? -3.148 -24.141 -18.391 1 88.94 55 LEU B O 1
ATOM 1517 N N . VAL B 1 56 ? -1.558 -22.641 -17.766 1 89.75 56 VAL B N 1
ATOM 1518 C CA . VAL B 1 56 ? -1.055 -23.5 -16.703 1 89.75 56 VAL B CA 1
ATOM 1519 C C . VAL B 1 56 ? -2.17 -23.781 -15.695 1 89.75 56 VAL B C 1
ATOM 1521 O O . VAL B 1 56 ? -2.332 -24.922 -15.242 1 89.75 56 VAL B O 1
ATOM 1524 N N . ILE B 1 57 ? -2.918 -22.797 -15.383 1 86.62 57 ILE B N 1
ATOM 1525 C CA . ILE B 1 57 ? -3.982 -22.891 -14.391 1 86.62 57 ILE B CA 1
ATOM 1526 C C . ILE B 1 57 ? -5.105 -23.781 -14.922 1 86.62 57 ILE B C 1
ATOM 1528 O O . ILE B 1 57 ? -5.617 -24.641 -14.203 1 86.62 57 ILE B O 1
ATOM 1532 N N . VAL B 1 58 ? -5.516 -23.578 -16.125 1 80.75 58 VAL B N 1
ATOM 1533 C CA . VAL B 1 58 ? -6.613 -24.328 -16.734 1 80.75 58 VAL B CA 1
ATOM 1534 C C . VAL B 1 58 ? -6.27 -25.812 -16.781 1 80.75 58 VAL B C 1
ATOM 1536 O O . VAL B 1 58 ? -7.137 -26.656 -16.562 1 80.75 58 VAL B O 1
ATOM 1539 N N . VAL B 1 59 ? -5.016 -26.094 -17.031 1 83.38 59 VAL B N 1
ATOM 1540 C CA . VAL B 1 59 ? -4.59 -27.484 -17.156 1 83.38 59 VAL B CA 1
ATOM 1541 C C . VAL B 1 59 ? -4.555 -28.141 -15.773 1 83.38 59 VAL B C 1
ATOM 1543 O O . VAL B 1 59 ? -4.82 -29.328 -15.641 1 83.38 59 VAL B O 1
ATOM 1546 N N . ASN B 1 60 ? -4.32 -27.344 -14.758 1 81.44 60 ASN B N 1
ATOM 1547 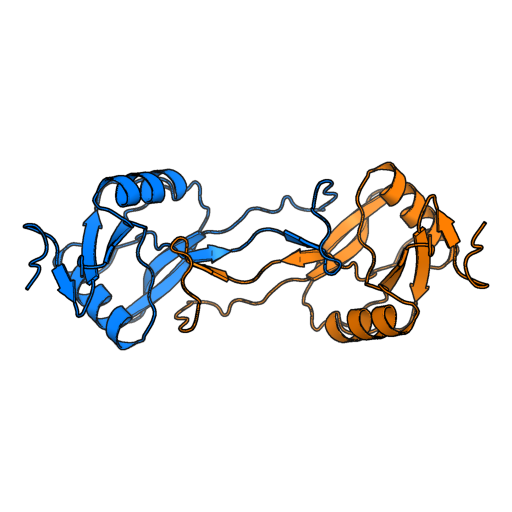C CA . ASN B 1 60 ? -4.074 -27.922 -13.438 1 81.44 60 ASN B CA 1
ATOM 1548 C C . ASN B 1 60 ? -5.281 -27.766 -12.516 1 81.44 60 ASN B C 1
ATOM 1550 O O . ASN B 1 60 ? -5.43 -28.5 -11.539 1 81.44 60 ASN B O 1
ATOM 1554 N N . PHE B 1 61 ? -6.039 -26.734 -12.812 1 79.81 61 PHE B N 1
ATOM 1555 C CA . PHE B 1 61 ? -7.18 -26.422 -11.961 1 79.81 61 PHE B CA 1
ATOM 1556 C C . PHE B 1 61 ? -8.484 -26.5 -12.75 1 79.81 61 PHE B C 1
ATOM 1558 O O . PHE B 1 61 ? -8.461 -26.594 -13.977 1 79.81 61 PHE B O 1
ATOM 1565 N N . ASP B 1 62 ? -9.523 -26.656 -11.922 1 74.06 62 ASP B N 1
ATOM 1566 C CA . ASP B 1 62 ? -10.82 -26.438 -12.57 1 74.06 62 ASP B CA 1
ATOM 1567 C C . ASP B 1 62 ? -10.969 -24.984 -13.008 1 74.06 62 ASP B C 1
ATOM 1569 O O . ASP B 1 62 ? -10.992 -24.078 -12.172 1 74.06 62 ASP B O 1
ATOM 1573 N N . LYS B 1 63 ? -10.969 -24.828 -14.258 1 64.94 63 LYS B N 1
ATOM 1574 C CA . LYS B 1 63 ? -10.93 -23.516 -14.914 1 64.94 63 LYS B CA 1
ATOM 1575 C C . LYS B 1 63 ? -12 -22.594 -14.344 1 64.94 63 LYS B C 1
ATOM 1577 O O . LYS B 1 63 ? -11.797 -21.375 -14.281 1 64.94 63 LYS B O 1
ATOM 1582 N N . GLN B 1 64 ? -13.07 -23.188 -13.961 1 67.12 64 GLN B N 1
ATOM 1583 C CA . GLN B 1 64 ? -14.188 -22.312 -13.641 1 67.12 64 GLN B CA 1
ATOM 1584 C C . GLN B 1 64 ? -14.117 -21.828 -12.188 1 67.12 64 GLN B C 1
ATOM 1586 O O . GLN B 1 64 ? -14.805 -20.875 -11.812 1 67.12 64 GLN B O 1
ATOM 1591 N N . ARG B 1 65 ? -13.102 -22.359 -11.445 1 74.94 65 ARG B N 1
ATOM 1592 C CA . ARG B 1 65 ? -13.242 -22.047 -10.023 1 74.94 65 ARG B CA 1
ATOM 1593 C C . ARG B 1 65 ? -11.883 -21.828 -9.375 1 74.94 65 ARG B C 1
ATOM 1595 O O . ARG B 1 65 ? -11.781 -21.766 -8.148 1 74.94 65 ARG B O 1
ATOM 1602 N N . TYR B 1 66 ? -11.023 -21.531 -10.109 1 84.94 66 TYR B N 1
ATOM 1603 C CA . TYR B 1 66 ? -9.727 -21.484 -9.453 1 84.94 66 TYR B CA 1
ATOM 1604 C C . TYR B 1 66 ? -9.492 -20.109 -8.82 1 84.94 66 TYR B C 1
ATOM 1606 O O . TYR B 1 66 ? -10.016 -19.109 -9.297 1 84.94 66 TYR B O 1
ATOM 1614 N N . ARG B 1 67 ? -8.93 -20.062 -7.699 1 93.12 67 ARG B N 1
ATOM 1615 C CA . ARG B 1 67 ? -8.445 -18.906 -6.953 1 93.12 67 ARG B CA 1
ATOM 1616 C C . ARG B 1 67 ? -7.059 -19.172 -6.363 1 93.12 67 ARG B C 1
ATOM 1618 O O . ARG B 1 67 ? -6.902 -20.047 -5.512 1 93.12 67 ARG B O 1
ATOM 1625 N N . ALA B 1 68 ? -6.102 -18.422 -6.945 1 96.31 68 ALA B N 1
ATOM 1626 C CA . ALA B 1 68 ? -4.734 -18.75 -6.555 1 96.31 68 ALA B CA 1
ATOM 1627 C C . ALA B 1 68 ? -3.953 -17.5 -6.188 1 96.31 68 ALA B C 1
ATOM 1629 O O . ALA B 1 68 ? -4.066 -16.469 -6.859 1 96.31 68 ALA B O 1
ATOM 1630 N N . TRP B 1 69 ? -3.172 -17.594 -5.125 1 97.75 69 TRP B N 1
ATOM 1631 C CA . TRP B 1 69 ? -2.32 -16.5 -4.691 1 97.75 69 TRP B CA 1
ATOM 1632 C C . TRP B 1 69 ? -1.271 -16.172 -5.75 1 97.75 69 TRP B C 1
ATOM 1634 O O . TRP B 1 69 ? -0.689 -17.078 -6.352 1 97.75 69 TRP B O 1
ATOM 1644 N N . THR B 1 70 ? -1.062 -14.906 -5.918 1 98.06 70 THR B N 1
ATOM 1645 C CA . THR B 1 70 ? 0.132 -14.398 -6.578 1 98.06 70 THR B CA 1
ATOM 1646 C C . THR B 1 70 ? 1.056 -13.711 -5.57 1 98.06 70 THR B C 1
ATOM 1648 O O . THR B 1 70 ? 0.707 -13.57 -4.398 1 98.06 70 THR B O 1
ATOM 1651 N N . GLY B 1 71 ? 2.184 -13.266 -6.031 1 97.94 71 GLY B N 1
ATOM 1652 C CA . GLY B 1 71 ? 3.111 -12.547 -5.168 1 97.94 71 GLY B CA 1
ATOM 1653 C C . GLY B 1 71 ? 2.768 -11.078 -5.008 1 97.94 71 GLY B C 1
ATOM 1654 O O . GLY B 1 71 ? 3.486 -10.336 -4.34 1 97.94 71 GLY B O 1
ATOM 1655 N N . LEU B 1 72 ? 1.72 -10.656 -5.586 1 95.56 72 LEU B N 1
ATOM 1656 C CA . LEU B 1 72 ? 1.352 -9.242 -5.539 1 95.56 72 LEU B CA 1
ATOM 1657 C C . LEU B 1 72 ? 0.743 -8.883 -4.191 1 95.56 72 LEU B C 1
ATOM 1659 O O . LEU B 1 72 ? -0.148 -9.578 -3.701 1 95.56 72 LEU B O 1
ATOM 1663 N N . THR B 1 73 ? 1.258 -7.797 -3.514 1 92.19 73 THR B N 1
ATOM 1664 C CA . THR B 1 73 ? 0.729 -7.285 -2.254 1 92.19 73 THR B CA 1
ATOM 1665 C C . THR B 1 73 ? 0.687 -5.758 -2.264 1 92.19 73 THR B C 1
ATOM 1667 O O . THR B 1 73 ? 1.398 -5.121 -3.041 1 92.19 73 THR B O 1
ATOM 1670 N N . GLU B 1 74 ? -0.248 -5.281 -1.567 1 85.38 74 GLU B N 1
ATOM 1671 C CA . GLU B 1 74 ? -0.179 -3.857 -1.255 1 85.38 74 GLU B CA 1
ATOM 1672 C C . GLU B 1 74 ? 0.951 -3.561 -0.274 1 85.38 74 GLU B C 1
ATOM 1674 O O . GLU B 1 74 ? 1.207 -4.348 0.641 1 85.38 74 GLU B O 1
ATOM 1679 N N . ARG B 1 75 ? 1.701 -2.586 -0.602 1 74.06 75 ARG B N 1
ATOM 1680 C CA . ARG B 1 75 ? 2.709 -2.193 0.379 1 74.06 75 ARG B CA 1
ATOM 1681 C C . ARG B 1 75 ? 2.062 -1.544 1.598 1 74.06 75 ARG B C 1
ATOM 1683 O O . ARG B 1 75 ? 0.867 -1.24 1.586 1 74.06 75 ARG B O 1
ATOM 1690 N N . ASN B 1 76 ? 2.904 -1.507 2.561 1 77.44 76 ASN B N 1
ATOM 1691 C CA . ASN B 1 76 ? 2.469 -0.921 3.824 1 77.44 76 ASN B CA 1
ATOM 1692 C C . ASN B 1 76 ? 2.314 0.593 3.717 1 77.44 76 ASN B C 1
ATOM 1694 O O . ASN B 1 76 ? 2.566 1.174 2.658 1 77.44 76 ASN B O 1
ATOM 1698 N N . LEU B 1 77 ? 1.758 1.148 4.723 1 87.5 77 LEU B N 1
ATOM 1699 C CA . LEU B 1 77 ? 1.626 2.594 4.867 1 87.5 77 LEU B CA 1
ATOM 1700 C C . LEU B 1 77 ? 2.996 3.26 4.945 1 87.5 77 LEU B C 1
ATOM 1702 O O . LEU B 1 77 ? 3.953 2.662 5.445 1 87.5 77 LEU B O 1
ATOM 1706 N N . LYS B 1 78 ? 3.07 4.434 4.383 1 89 78 LYS B N 1
ATOM 1707 C CA . LYS B 1 78 ? 4.324 5.176 4.469 1 89 78 LYS B CA 1
ATOM 1708 C C . LYS B 1 78 ? 4.066 6.664 4.691 1 89 78 LYS B C 1
ATOM 1710 O O . LYS B 1 78 ? 3.082 7.211 4.195 1 89 78 LYS B O 1
ATOM 1715 N N . TRP B 1 79 ? 5.027 7.305 5.367 1 93.38 79 TRP B N 1
ATOM 1716 C CA . TRP B 1 79 ? 5.059 8.766 5.445 1 93.38 79 TRP B CA 1
ATOM 1717 C C . TRP B 1 79 ? 5.844 9.352 4.277 1 93.38 79 TRP B C 1
ATOM 1719 O O . TRP B 1 79 ? 6.887 8.82 3.891 1 93.38 79 TRP B O 1
ATOM 1729 N N . THR B 1 80 ? 5.383 10.438 3.811 1 91.56 80 THR B N 1
ATOM 1730 C CA . THR B 1 80 ? 6.027 11.039 2.648 1 91.56 80 THR B CA 1
ATOM 1731 C C . THR B 1 80 ? 7.418 11.555 3.01 1 91.56 80 THR B C 1
ATOM 1733 O O . THR B 1 80 ? 8.273 11.711 2.137 1 91.56 80 THR B O 1
ATOM 1736 N N . ASN B 1 81 ? 7.637 11.852 4.25 1 92 81 ASN B N 1
ATOM 1737 C CA . ASN B 1 81 ? 8.945 12.375 4.641 1 92 81 ASN B CA 1
ATOM 1738 C C . ASN B 1 81 ? 9.961 11.25 4.82 1 92 81 ASN B C 1
ATOM 1740 O O . ASN B 1 81 ? 11.117 11.508 5.184 1 92 81 ASN B O 1
ATOM 1744 N N . GLY B 1 82 ? 9.547 10.047 4.738 1 89.75 82 GLY B N 1
ATOM 1745 C CA . GLY B 1 82 ? 10.453 8.914 4.805 1 89.75 82 GLY B CA 1
ATOM 1746 C C . GLY B 1 82 ? 10.516 8.273 6.176 1 89.75 82 GLY B C 1
ATOM 1747 O O . GLY B 1 82 ? 11.133 7.219 6.352 1 89.75 82 GLY B O 1
ATOM 1748 N N . ALA B 1 83 ? 9.883 8.891 7.133 1 90.25 83 ALA B N 1
ATOM 1749 C CA . ALA B 1 83 ? 9.891 8.336 8.484 1 90.25 83 ALA B CA 1
ATOM 1750 C C . ALA B 1 83 ? 9.141 7.004 8.523 1 90.25 83 ALA B C 1
ATOM 1752 O O . ALA B 1 83 ? 8.273 6.742 7.688 1 90.25 83 ALA B O 1
ATOM 1753 N N . SER B 1 84 ? 9.469 6.102 9.477 1 89.69 84 SER B N 1
ATOM 1754 C CA . SER B 1 84 ? 8.734 4.859 9.695 1 89.69 84 SER B CA 1
ATOM 1755 C C . SER B 1 84 ? 7.379 5.125 10.336 1 89.69 84 SER B C 1
ATOM 1757 O O . SER B 1 84 ? 7.234 6.055 11.133 1 89.69 84 SER B O 1
ATOM 1759 N N . VAL B 1 85 ? 6.422 4.344 9.961 1 91 85 VAL B N 1
ATOM 1760 C CA . VAL B 1 85 ? 5.109 4.434 10.594 1 91 85 VAL B CA 1
ATOM 1761 C C . VAL B 1 85 ? 5.098 3.621 11.883 1 91 85 VAL B C 1
ATOM 1763 O O . VAL B 1 85 ? 4.742 2.441 11.875 1 91 85 VAL B O 1
ATOM 1766 N N . SER B 1 86 ? 5.5 4.262 12.938 1 90.31 86 SER B N 1
ATOM 1767 C CA . SER B 1 86 ? 5.625 3.578 14.227 1 90.31 86 SER B CA 1
ATOM 1768 C C . SER B 1 86 ? 4.391 3.803 15.094 1 90.31 86 SER B C 1
ATOM 1770 O O . SER B 1 86 ? 4.219 3.145 16.125 1 90.31 86 SER B O 1
ATOM 1772 N N . TYR B 1 87 ? 3.619 4.742 14.773 1 93 87 TYR B N 1
ATOM 1773 C CA . TYR B 1 87 ? 2.354 5.074 15.422 1 93 87 TYR B CA 1
ATOM 1774 C C . TYR B 1 87 ? 1.229 5.176 14.391 1 93 87 TYR B C 1
ATOM 1776 O O . TYR B 1 87 ? 1.407 5.758 13.32 1 93 87 TYR B O 1
ATOM 1784 N N . GLU B 1 88 ? 0.083 4.52 14.719 1 92.44 88 GLU B N 1
ATOM 1785 C CA . GLU B 1 88 ? -1.086 4.594 13.852 1 92.44 88 GLU B CA 1
ATOM 1786 C C . GLU B 1 88 ? -2.336 4.98 14.633 1 92.44 88 GLU B C 1
ATOM 1788 O O . GLU B 1 88 ? -2.535 4.516 15.758 1 92.44 88 GLU B O 1
ATOM 1793 N N . ASN B 1 89 ? -3.074 5.906 14.078 1 94.38 89 ASN B N 1
ATOM 1794 C CA . ASN B 1 89 ? -4.355 6.32 14.641 1 94.38 89 ASN B CA 1
ATOM 1795 C C . ASN B 1 89 ? -5.465 6.281 13.586 1 94.38 89 ASN B C 1
ATOM 1797 O O . ASN B 1 89 ? -6.234 7.234 13.461 1 94.38 89 ASN B O 1
ATOM 1801 N N . LEU B 1 90 ? -5.477 5.172 12.883 1 93.62 90 LEU B N 1
ATOM 1802 C CA . LEU B 1 90 ? -6.434 5.004 11.789 1 93.62 90 LEU B CA 1
ATOM 1803 C C . LEU B 1 90 ? -7.836 4.758 12.328 1 93.62 90 LEU B C 1
ATOM 1805 O O . LEU B 1 90 ? -8.008 4.055 13.328 1 93.62 90 LEU B O 1
ATOM 1809 N N . TYR B 1 91 ? -8.836 5.328 11.719 1 91.81 91 TYR B N 1
ATOM 1810 C CA . TYR B 1 91 ? -10.219 5.027 12.086 1 91.81 91 TYR B CA 1
ATOM 1811 C C . TYR B 1 91 ? -10.516 3.541 11.914 1 91.81 91 TYR B C 1
ATOM 1813 O O . TYR B 1 91 ? -11.125 2.918 12.781 1 91.81 91 TYR B O 1
ATOM 1821 N N . GLU B 1 92 ? -10.133 3.014 10.688 1 87.38 92 GLU B N 1
ATOM 1822 C CA . GLU B 1 92 ? -10.188 1.578 10.422 1 87.38 92 GLU B CA 1
ATOM 1823 C C . GLU B 1 92 ? -8.789 0.977 10.328 1 87.38 92 GLU B C 1
ATOM 1825 O O . GLU B 1 92 ? -7.918 1.528 9.656 1 87.38 92 GLU B O 1
ATOM 1830 N N . PRO B 1 93 ? -8.695 -0.141 11.016 1 83.06 93 PRO B N 1
ATOM 1831 C CA . PRO B 1 93 ? -7.379 -0.777 10.914 1 83.06 93 PRO B CA 1
ATOM 1832 C C . PRO B 1 93 ? -6.965 -1.044 9.469 1 83.06 93 PRO B C 1
ATOM 1834 O O . PRO B 1 93 ? -7.805 -1.388 8.641 1 83.06 93 PRO B O 1
ATOM 1837 N N . TYR B 1 94 ? -5.773 -0.645 9.211 1 80.44 94 TYR B N 1
ATOM 1838 C CA . TYR B 1 94 ? -5.246 -0.949 7.891 1 80.44 94 TYR B CA 1
ATOM 1839 C C . TYR B 1 94 ? -4.934 -2.436 7.754 1 80.44 94 TYR B C 1
ATOM 1841 O O . TYR B 1 94 ? -4.164 -2.988 8.547 1 80.44 94 TYR B O 1
ATOM 1849 N N . ILE B 1 95 ? -5.676 -3.023 6.836 1 78.62 95 ILE B N 1
ATOM 1850 C CA . ILE B 1 95 ? -5.418 -4.43 6.543 1 78.62 95 ILE B CA 1
ATOM 1851 C C . ILE B 1 95 ? -4.816 -4.562 5.148 1 78.62 95 ILE B C 1
ATOM 1853 O O . ILE B 1 95 ? -5.465 -4.234 4.152 1 78.62 95 ILE B O 1
ATOM 1857 N N . ARG B 1 96 ? -3.547 -4.918 5.207 1 82.94 96 ARG B N 1
ATOM 1858 C CA . ARG B 1 96 ? -2.883 -5.152 3.93 1 82.94 96 ARG B CA 1
ATOM 1859 C C . ARG B 1 96 ? -3.637 -6.191 3.104 1 82.94 96 ARG B C 1
ATOM 1861 O O . ARG B 1 96 ? -4.133 -7.18 3.645 1 82.94 96 ARG B O 1
ATOM 1868 N N . LYS B 1 97 ? -3.746 -5.809 1.87 1 88.69 97 LYS B N 1
ATOM 1869 C CA . LYS B 1 97 ? -4.418 -6.766 0.997 1 88.69 97 LYS B CA 1
ATOM 1870 C C . LYS B 1 97 ? -3.414 -7.496 0.109 1 88.69 97 LYS B C 1
ATOM 1872 O O . LYS B 1 97 ? -2.336 -6.977 -0.178 1 88.69 97 LYS B O 1
ATOM 1877 N N . CYS B 1 98 ? -3.75 -8.711 -0.179 1 95.12 98 CYS B N 1
ATOM 1878 C CA . CYS B 1 98 ? -3.045 -9.594 -1.103 1 95.12 98 CYS B CA 1
ATOM 1879 C C . CYS B 1 98 ? -3.875 -9.852 -2.355 1 95.12 98 CYS B C 1
ATOM 1881 O O . CYS B 1 98 ? -5.012 -9.383 -2.457 1 95.12 98 CYS B O 1
ATOM 1883 N N . PHE B 1 99 ? -3.209 -10.5 -3.346 1 96.25 99 PHE B N 1
ATOM 1884 C CA . PHE B 1 99 ? -3.945 -10.602 -4.602 1 96.25 99 PHE B CA 1
ATOM 1885 C C . PHE B 1 99 ? -3.967 -12.047 -5.098 1 96.25 99 PHE B C 1
ATOM 1887 O O . PHE B 1 99 ? -2.961 -12.75 -5.012 1 96.25 99 PHE B O 1
ATOM 1894 N N . VAL B 1 100 ? -5.145 -12.406 -5.57 1 96.94 100 VAL B N 1
ATOM 1895 C CA . VAL B 1 100 ? -5.359 -13.711 -6.18 1 96.94 100 VAL B CA 1
ATOM 1896 C C . VAL B 1 100 ? -5.672 -13.539 -7.668 1 96.94 100 VAL B C 1
ATOM 1898 O O . VAL B 1 100 ? -6.105 -12.469 -8.102 1 96.94 100 VAL B O 1
ATOM 1901 N N . VAL B 1 101 ? -5.344 -14.57 -8.422 1 95.5 101 VAL B N 1
ATOM 1902 C CA . VAL B 1 101 ? -5.824 -14.68 -9.797 1 95.5 101 VAL B CA 1
ATOM 1903 C C . VAL B 1 101 ? -7.066 -15.562 -9.836 1 95.5 101 VAL B C 1
ATOM 1905 O O . VAL B 1 101 ? -7.109 -16.625 -9.195 1 95.5 101 VAL B O 1
ATOM 1908 N N . GLN B 1 102 ? -8.062 -15.102 -10.508 1 93.5 102 GLN B N 1
ATOM 1909 C CA . GLN B 1 102 ? -9.305 -15.852 -10.688 1 93.5 102 GLN B CA 1
ATOM 1910 C C . GLN B 1 102 ? -9.891 -15.633 -12.078 1 93.5 102 GLN B C 1
ATOM 1912 O O . GLN B 1 102 ? -9.594 -14.625 -12.727 1 93.5 102 GLN B O 1
ATOM 1917 N N . PRO B 1 103 ? -10.688 -16.641 -12.477 1 89 103 PRO B N 1
ATOM 1918 C CA . PRO B 1 103 ? -11.297 -16.5 -13.805 1 89 103 PRO B CA 1
ATOM 1919 C C . PRO B 1 103 ? -12.211 -15.281 -13.914 1 89 103 PRO B C 1
ATOM 1921 O O . PRO B 1 103 ? -12.914 -14.945 -12.953 1 89 103 PRO B O 1
ATOM 1924 N N . TRP B 1 104 ? -12.078 -14.617 -15.008 1 89.5 104 TRP B N 1
ATOM 1925 C CA . TRP B 1 104 ? -12.961 -13.508 -15.359 1 89.5 104 TRP B CA 1
ATOM 1926 C C . TRP B 1 104 ? -13.195 -13.469 -16.875 1 89.5 104 TRP B C 1
ATOM 1928 O O . TRP B 1 104 ? -12.273 -13.234 -17.641 1 89.5 104 TRP B O 1
ATOM 1938 N N . GLU B 1 105 ? -14.391 -13.727 -17.297 1 87 105 GLU B N 1
ATOM 1939 C CA . GLU B 1 105 ? -14.836 -13.641 -18.688 1 87 105 GLU B CA 1
ATOM 1940 C C . GLU B 1 105 ? -13.859 -14.344 -19.625 1 87 105 GLU B C 1
ATOM 1942 O O . GLU B 1 105 ? -13.391 -13.758 -20.594 1 87 105 GLU B O 1
ATOM 1947 N N . GLY B 1 106 ? -13.5 -15.586 -19.438 1 80.62 106 GLY B N 1
ATOM 1948 C CA . GLY B 1 106 ? -12.695 -16.422 -20.312 1 80.62 106 GLY B CA 1
ATOM 1949 C C . GLY B 1 106 ? -11.203 -16.234 -20.109 1 80.62 106 GLY B C 1
ATOM 1950 O O . GLY B 1 106 ? -10.398 -16.953 -20.719 1 80.62 106 GLY B O 1
ATOM 1951 N N . LYS B 1 107 ? -10.867 -15.211 -19.359 1 86.62 107 LYS B N 1
ATOM 1952 C CA . LYS B 1 107 ? -9.477 -15 -18.969 1 86.62 107 LYS B CA 1
ATOM 1953 C C . LYS B 1 107 ? -9.344 -14.922 -17.438 1 86.62 107 LYS B C 1
ATOM 1955 O O . LYS B 1 107 ? -10.164 -15.484 -16.719 1 86.62 107 LYS B O 1
ATOM 1960 N N . SER B 1 108 ? -8.227 -14.438 -16.938 1 91.12 108 SER B N 1
ATOM 1961 C CA . SER B 1 108 ? -8.078 -14.25 -15.492 1 91.12 108 SER B CA 1
ATOM 1962 C C . SER B 1 108 ? -7.863 -12.781 -15.148 1 91.12 108 SER B C 1
ATOM 1964 O O . SER B 1 108 ? -7.43 -12 -15.992 1 91.12 108 SER B O 1
ATOM 1966 N N . LYS B 1 109 ? -8.281 -12.414 -14.016 1 94.88 109 LYS B N 1
ATOM 1967 C CA . LYS B 1 109 ? -8.008 -11.102 -13.422 1 94.88 109 LYS B CA 1
ATOM 1968 C C . LYS B 1 109 ? -7.461 -11.25 -12.008 1 94.88 109 LYS B C 1
ATOM 1970 O O . LYS B 1 109 ? -7.562 -12.32 -11.398 1 94.88 109 LYS B O 1
ATOM 1975 N N . TRP B 1 110 ? -6.793 -10.211 -11.617 1 96.06 110 TRP B N 1
ATOM 1976 C CA . TRP B 1 110 ? -6.262 -10.203 -10.258 1 96.06 110 TRP B CA 1
ATOM 1977 C C . TRP B 1 110 ? -7.238 -9.531 -9.297 1 96.06 110 TRP B C 1
ATOM 1979 O O . TRP B 1 110 ? -7.727 -8.43 -9.57 1 96.06 110 TRP B O 1
ATOM 1989 N N . TYR B 1 111 ? -7.578 -10.156 -8.227 1 94.12 111 TYR B N 1
ATOM 1990 C CA . TYR B 1 111 ? -8.531 -9.656 -7.246 1 94.12 111 TYR B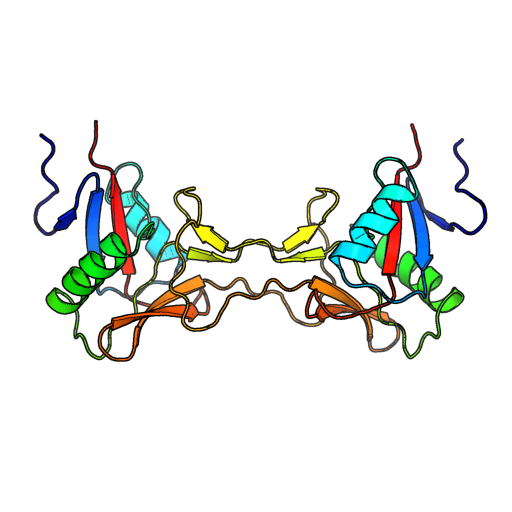 CA 1
ATOM 1991 C C . TYR B 1 111 ? -7.867 -9.477 -5.887 1 94.12 111 TYR B C 1
ATOM 1993 O O . TYR B 1 111 ? -7.039 -10.289 -5.477 1 94.12 111 TYR B O 1
ATOM 2001 N N . LYS B 1 112 ? -8.344 -8.414 -5.25 1 91.88 112 LYS B N 1
ATOM 2002 C CA . LYS B 1 112 ? -7.922 -8.219 -3.867 1 91.88 112 LYS B CA 1
ATOM 2003 C C . LYS B 1 112 ? -8.523 -9.281 -2.953 1 91.88 112 LYS B C 1
ATOM 2005 O O . LYS B 1 112 ? -9.695 -9.648 -3.1 1 91.88 112 LYS B O 1
ATOM 2010 N N . ALA B 1 113 ? -7.68 -9.695 -2.018 1 93.56 113 ALA B N 1
ATOM 2011 C CA . ALA B 1 113 ? -8.148 -10.664 -1.036 1 93.56 113 ALA B CA 1
ATOM 2012 C C . ALA B 1 113 ? -7.48 -10.445 0.317 1 93.56 113 ALA B C 1
ATOM 2014 O O . ALA B 1 113 ? -6.414 -9.836 0.397 1 93.56 113 ALA B O 1
ATOM 2015 N N . ASP B 1 114 ? -8.227 -10.875 1.361 1 93.06 114 ASP B N 1
ATOM 2016 C CA . ASP B 1 114 ? -7.59 -10.898 2.676 1 93.06 114 ASP B CA 1
ATOM 2017 C C . ASP B 1 114 ? -6.43 -11.891 2.707 1 93.06 114 ASP B C 1
ATOM 2019 O O . ASP B 1 114 ? -6.586 -13.055 2.328 1 93.06 114 ASP B O 1
ATOM 2023 N N . CYS B 1 115 ? -5.316 -11.43 3.262 1 95.81 115 CYS B N 1
ATOM 2024 C CA . CYS B 1 115 ? -4.098 -12.234 3.225 1 95.81 115 CYS B CA 1
ATOM 2025 C C . CYS B 1 115 ? -4.234 -13.477 4.09 1 95.81 115 CYS B C 1
ATOM 2027 O O . CYS B 1 115 ? -3.463 -14.43 3.947 1 95.81 115 CYS B O 1
ATOM 2029 N N . GLU B 1 116 ? -5.238 -13.453 4.922 1 96.06 116 GLU B N 1
ATOM 2030 C CA . GLU B 1 116 ? -5.41 -14.547 5.867 1 96.06 116 GLU B CA 1
ATOM 2031 C C . GLU B 1 116 ? -6.316 -15.633 5.297 1 96.06 116 GLU B C 1
ATOM 2033 O O . GLU B 1 116 ? -6.488 -16.688 5.906 1 96.06 116 GLU B O 1
ATOM 2038 N N . GLU B 1 117 ? -6.93 -15.32 4.156 1 96.56 117 GLU B N 1
ATOM 2039 C CA . GLU B 1 117 ? -7.691 -16.375 3.484 1 96.56 117 GLU B CA 1
ATOM 2040 C C . GLU B 1 117 ? -6.793 -17.531 3.066 1 96.56 117 GLU B C 1
ATOM 2042 O O . GLU B 1 117 ? -5.578 -17.359 2.93 1 96.56 117 GLU B O 1
ATOM 2047 N N . LYS B 1 118 ? -7.438 -18.672 2.869 1 97.81 118 LYS B N 1
ATOM 2048 C CA . LYS B 1 118 ? -6.703 -19.812 2.348 1 97.81 118 LYS B CA 1
ATOM 2049 C C . LYS B 1 118 ? -7.078 -20.094 0.893 1 97.81 118 LYS B C 1
ATOM 2051 O O . LYS B 1 118 ? -8.25 -20.281 0.576 1 97.81 118 LYS B O 1
ATOM 2056 N N . ASN B 1 119 ? -6.066 -20.078 0.035 1 97 119 ASN B N 1
ATOM 2057 C CA . ASN B 1 119 ? -6.254 -20.281 -1.397 1 97 119 ASN B CA 1
ATOM 2058 C C . ASN B 1 119 ? -5.152 -21.156 -1.987 1 97 119 ASN B C 1
ATOM 2060 O O . ASN B 1 119 ? -4.117 -21.375 -1.352 1 97 119 ASN B O 1
ATOM 2064 N N . ALA B 1 120 ? -5.469 -21.734 -3.17 1 96.75 120 ALA B N 1
ATOM 2065 C CA . ALA B 1 120 ? -4.379 -22.312 -3.955 1 96.75 120 ALA B CA 1
ATOM 2066 C C . ALA B 1 120 ? -3.334 -21.25 -4.297 1 96.75 120 ALA B C 1
ATOM 2068 O O . ALA B 1 120 ? -3.465 -20.094 -3.898 1 96.75 120 ALA B O 1
ATOM 2069 N N . PHE B 1 121 ? -2.221 -21.672 -4.918 1 97.31 121 PHE B N 1
ATOM 2070 C CA . PHE B 1 121 ? -1.209 -20.656 -5.195 1 97.31 121 PHE B CA 1
ATOM 2071 C C . PHE B 1 121 ? -0.281 -21.109 -6.316 1 97.31 121 PHE B C 1
ATOM 2073 O O . PHE B 1 121 ? -0.231 -22.297 -6.645 1 97.31 121 PHE B O 1
ATOM 2080 N N . LEU B 1 122 ? 0.333 -20.188 -6.926 1 97.44 122 LEU B N 1
ATOM 2081 C CA . LEU B 1 122 ? 1.271 -20.391 -8.023 1 97.44 122 LEU B CA 1
ATOM 2082 C C . LEU B 1 122 ? 2.691 -20.031 -7.605 1 97.44 122 LEU B C 1
ATOM 2084 O O . LEU B 1 122 ? 2.936 -18.922 -7.121 1 97.44 122 LEU B O 1
ATOM 2088 N N . CYS B 1 123 ? 3.607 -20.938 -7.797 1 98.31 123 CYS B N 1
ATOM 2089 C CA . CYS B 1 123 ? 5.016 -20.656 -7.516 1 98.31 123 CYS B CA 1
ATOM 2090 C C . CYS B 1 123 ? 5.789 -20.422 -8.805 1 98.31 123 CYS B C 1
ATOM 2092 O O . CYS B 1 123 ? 5.426 -20.953 -9.859 1 98.31 123 CYS B O 1
ATOM 2094 N N . LYS B 1 124 ? 6.797 -19.641 -8.695 1 98.31 124 LYS B N 1
ATOM 2095 C CA . LYS B 1 124 ? 7.688 -19.297 -9.797 1 98.31 124 LYS B CA 1
ATOM 2096 C C . LYS B 1 124 ? 9.133 -19.172 -9.32 1 98.31 124 LYS B C 1
ATOM 2098 O O . LYS B 1 124 ? 9.391 -18.625 -8.242 1 98.31 124 LYS B O 1
ATOM 2103 N N . PHE B 1 125 ? 10.102 -19.734 -10.062 1 97.88 125 PHE B N 1
ATOM 2104 C CA . PHE B 1 125 ? 11.508 -19.469 -9.773 1 97.88 125 PHE B CA 1
ATOM 2105 C C . PHE B 1 125 ? 12.305 -19.344 -11.062 1 97.88 125 PHE B C 1
ATOM 2107 O O . PHE B 1 125 ? 11.938 -19.922 -12.094 1 97.88 125 PHE B O 1
ATOM 2114 N N . PRO B 1 126 ? 13.32 -18.5 -11.031 1 97.06 126 PRO B N 1
ATOM 2115 C CA . PRO B 1 126 ? 14.156 -18.328 -12.219 1 97.06 126 PRO B CA 1
ATOM 2116 C C . PRO B 1 126 ? 15.055 -19.531 -12.484 1 97.06 126 PRO B C 1
ATOM 2118 O O . PRO B 1 126 ? 15.57 -20.141 -11.547 1 97.06 126 PRO B O 1
ATOM 2121 N N . LYS B 1 127 ? 15.18 -19.844 -13.812 1 95.81 127 LYS B N 1
ATOM 2122 C CA . LYS B 1 127 ? 16.172 -20.859 -14.188 1 95.81 127 LYS B CA 1
ATOM 2123 C C . LYS B 1 127 ? 17.578 -20.391 -13.852 1 95.81 127 LYS B C 1
ATOM 2125 O O . LYS B 1 127 ? 17.922 -19.234 -14.047 1 95.81 127 LYS B O 1
ATOM 2130 N N . PRO B 1 128 ? 18.312 -21.297 -13.195 1 88.69 128 PRO B N 1
ATOM 2131 C CA . PRO B 1 128 ? 19.688 -20.891 -12.875 1 88.69 128 PRO B CA 1
ATOM 2132 C C . PRO B 1 128 ? 20.5 -20.547 -14.117 1 88.69 128 PRO B C 1
ATOM 2134 O O . PRO B 1 128 ? 20.266 -21.109 -15.188 1 88.69 128 PRO B O 1
ATOM 2137 N N . HIS B 1 129 ? 21.266 -19.391 -14.133 1 75.81 129 HIS B N 1
ATOM 2138 C CA . HIS B 1 129 ? 22.203 -19.078 -15.219 1 75.81 129 HIS B CA 1
ATOM 2139 C C . HIS B 1 129 ? 23.406 -20 -15.188 1 75.81 129 HIS B C 1
ATOM 2141 O O . HIS B 1 129 ? 23.828 -20.453 -14.117 1 75.81 129 HIS B O 1
#

InterPro domains:
  IPR001304 C-type lectin-like [PF00059] (21-125)
  IPR001304 C-type lectin-like [PS50041] (11-124)
  IPR001304 C-type lectin-like [SM00034] (4-124)
  IPR016186 C-type lectin-like/link domain superfamily [G3DSA:3.10.100.10] (1-129)
  IPR016187 C-type lectin fold [SSF56436] (1-126)
  IPR050111 C-type lectin and snaclec domain-containing protein [PTHR22803] (4-127)

Nearest PDB structures (foldseek):
  3gpr-assembly1_B  TM=9.531E-01  e=1.203E-20  Calloselasma rhodostoma
  1ukm-assembly1_B  TM=8.295E-01  e=4.147E-11  Echis multisquamatus
  7qaj-assembly4_H  TM=8.028E-01  e=3.705E-11  Deinagkistrodon acutus
  3gpr-assembly1_D  TM=9.071E-01  e=2.976E-10  Calloselasma rhodostoma
  6ndd-assembly6_Q  TM=8.064E-01  e=7.283E-11  Calloselasma rhodostoma

pLDDT: mean 92.16, std 7.03, range [64.94, 98.75]

Solvent-accessible surface area (backbone atoms only — not comparable to full-atom values): 14048 Å² total; per-residue (Å²): 135,78,72,62,57,90,86,40,45,74,57,92,64,31,30,35,40,77,40,79,66,64,31,28,49,69,56,43,34,54,52,22,38,70,72,37,76,76,17,20,27,29,73,59,71,38,74,66,52,49,54,50,47,50,51,54,43,46,75,74,36,60,56,90,68,43,48,26,36,40,19,41,28,48,41,60,70,37,31,74,78,67,53,76,74,78,40,84,58,52,71,60,82,86,71,65,39,24,29,26,42,28,63,44,95,95,43,69,26,33,39,83,38,65,40,77,46,67,33,20,32,31,28,28,27,58,54,76,132,134,79,71,63,56,90,86,40,45,76,56,92,65,30,30,34,39,78,40,79,68,64,32,28,50,68,55,42,36,54,53,22,39,71,74,36,78,76,18,21,27,29,74,60,70,39,72,67,52,48,54,51,48,50,52,55,43,45,76,74,36,62,57,88,68,44,49,24,36,39,21,42,28,47,40,60,70,38,32,73,78,68,55,77,74,80,39,85,58,52,70,60,81,85,70,68,39,25,30,26,40,29,63,46,94,95,44,70,27,32,37,82,36,64,40,78,45,67,32,20,31,30,27,28,27,57,54,76,131

Sequence (258 aa):
DFRCPTTWSASKLYCYKPFKEKKTWIEAERFCAKQAENGHLVSIGSAAEADFLDLVIVVNFDKQRYRAWTGLTERNLKWTNGASVSYENLYEPYIRKCFVVQPWEGKSKWYKADCEEKNAFLCKFPKPHDFRCPTTWSASKLYCYKPFKEKKTWIEAERFCAKQAENGHLVSIGSAAEADFLDLVIVVNFDKQRYRAWTGLTERNLKWTNGASVSYENLYEPYIRKCFVVQPWEGKSKWYKADCEEKNAFLCKFPKPH